Protein AF-0000000080312933 (afdb_homodimer)

Foldseek 3Di:
DVVLQCVLCVPVVNVVQVKGWPDAAAFKTKIKRAQDQVQPDPVRAGDPVSLVSRQVSRQVRNVCRNCVVCVVFWDKDFPDKDKDFADGAHGMKMKMKGFPDDSVVLVVQQVVDPFWGKTWMKIFMAHPVRHGGMIMIIIMITTGDD/DVVLQCVLCVPVVNVVQVKGWPDAAAFKTKIKGAQDQVQPDPVRAGDPVSLVSRQVSRQVRNVCRNCVVCVVFWDKDFPDKDKDFADGAHGMKMKMKGFPDDSVVLVVQQVVDPFWGKTWMKIFMAHPVRHGGMIMIIIMITTGDD

Nearest PDB structures (foldseek):
  1sh8-assembly1_B  TM=8.806E-01  e=5.285E-13  Pseudomonas aeruginosa
  8ayv-assembly1_B  TM=8.456E-01  e=1.809E-09  Pseudomonas putida KT2440
  5hmb-assembly1_A  TM=8.622E-01  e=2.319E-09  Streptomyces sahachiroi
  1t82-assembly2_D  TM=8.610E-01  e=4.056E-09  Shewanella oneidensis MR-1
  1t82-assembly1_A  TM=8.092E-01  e=4.593E-09  Shewanella oneidensis MR-1

Sequence (292 aa):
MQAVQQAIAGVPFNAFLGLEVIEAEPGRAAVKLPDVPSLKNHVGGPHAAAMYAAAEAASGAVVFSAFADRLGEVLPLLAGASVDYRKLAMGAAVARAELATTREAVLDALASSPKGAEVPVRVVIEDGAGRAVAEMSARWFLRKNGMQAVQQAIAGVPFNAFLGLEVIEAEPGRAAVKLPDVPSLKNHVGGPHAAAMYAAAEAASGAVVFSAFADRLGEVLPLLAGASVDYRKLAMGAAVARAELATTREAVLDALASSPKGAEVPVRVVIEDGAGRAVAEMSARWFLRKNG

pLDDT: mean 97.49, std 2.94, range [74.38, 99.0]

Secondary structure (DSSP, 8-state):
-HHHHHHHHHSHHHHHHT-EEEEEETTEEEEEE---GGGB-TTSSBPHHHHHHHHHHHHHHHHHHHTGGGTTTEEEEEEEEEEEE-S---S-EEEEEEESS-HHHHHHHHHT-SSEEEEEEEEEEE-TTS-EEEEEEEEEEEEE--/-HHHHHHHHHSHHHHHHT-EEEEEETTEEEEEE---GGGB-TTSSBPHHHHHHHHHHHHHHHHHHHTGGGTTTEEEEEEEEEEEE-S---S-EEEEEEESS-HHHHHHHHHH-SSEEEEEEEEEEE-TTS-EEEEEEEEEEEEE--

Solvent-accessible surface area (backbone atoms only — not comparable to full-atom values): 13916 Å² total; per-residue (Å²): 88,67,67,52,40,50,58,55,40,60,22,35,32,39,44,65,65,51,45,39,68,77,41,57,40,72,39,28,15,24,16,35,36,63,69,48,74,53,44,11,33,84,83,66,16,56,18,72,45,53,53,48,35,28,33,53,50,10,38,48,42,14,53,53,45,56,40,55,91,43,55,89,52,29,46,81,37,73,41,30,36,35,38,40,47,74,49,91,44,44,54,33,32,37,13,39,16,30,50,68,63,51,73,65,57,38,51,53,44,33,72,74,33,93,59,33,27,66,45,49,25,36,26,44,29,20,25,55,84,67,47,78,22,32,39,33,45,36,35,30,30,35,33,46,63,128,86,66,68,52,38,50,58,56,41,61,22,35,32,38,43,66,65,52,44,39,67,78,42,54,41,73,40,28,16,24,16,35,35,64,68,49,73,54,43,12,33,83,84,66,16,56,17,70,47,52,52,47,33,28,34,52,50,10,38,48,42,14,54,52,46,57,38,55,90,43,54,88,52,29,47,81,38,73,40,29,38,34,37,39,45,76,48,91,43,45,54,32,31,37,13,39,16,32,50,67,64,50,71,65,59,38,52,53,43,31,73,74,32,92,60,32,26,66,47,51,26,36,25,44,28,20,26,54,83,68,46,80,23,32,39,32,45,36,36,30,30,35,33,45,63,128

InterPro domains:
  IPR027961 Protein of unknown function DUF4442 [PF14539] (10-141)
  IPR029069 HotDog domain superfamily [SSF54637] (6-144)

Radius of gyration: 18.72 Å; Cα contacts (8 Å, |Δi|>4): 749; chains: 2; bounding box: 42×55×45 Å

Structure (mmCIF, N/CA/C/O backbone):
data_AF-0000000080312933-model_v1
#
loop_
_entity.id
_entity.type
_entity.pdbx_description
1 polymer 'DUF4442 domain-containing protein'
#
loop_
_atom_site.group_PDB
_atom_site.id
_atom_site.type_symbol
_atom_site.label_atom_id
_atom_site.label_alt_id
_atom_site.label_comp_id
_atom_site.label_asym_id
_atom_site.label_entity_id
_atom_site.label_seq_id
_atom_site.pdbx_PDB_ins_code
_atom_site.Cartn_x
_atom_site.Cartn_y
_atom_site.Cartn_z
_atom_site.occupancy
_atom_site.B_iso_or_equiv
_atom_site.auth_seq_id
_atom_site.auth_comp_id
_atom_site.auth_asym_id
_atom_site.auth_atom_id
_atom_site.pdbx_PDB_model_num
ATOM 1 N N . MET A 1 1 ? -10.609 23.438 1.967 1 82.69 1 MET A N 1
ATOM 2 C CA . MET A 1 1 ? -10.539 22.328 1.015 1 82.69 1 MET A CA 1
ATOM 3 C C . MET A 1 1 ? -9.438 22.562 -0.018 1 82.69 1 MET A C 1
ATOM 5 O O . MET A 1 1 ? -8.617 21.688 -0.271 1 82.69 1 MET A O 1
ATOM 9 N N . GLN A 1 2 ? -9.234 23.781 -0.392 1 86.5 2 GLN A N 1
ATOM 10 C CA . GLN A 1 2 ? -8.32 24.078 -1.489 1 86.5 2 GLN A CA 1
ATOM 11 C C . GLN A 1 2 ? -6.875 23.828 -1.087 1 86.5 2 GLN A C 1
ATOM 13 O O . GLN A 1 2 ? -6.105 23.234 -1.856 1 86.5 2 GLN A O 1
ATOM 18 N N . ALA A 1 3 ? -6.57 24.141 0.089 1 91.12 3 ALA A N 1
ATOM 19 C CA . ALA A 1 3 ? -5.191 23.969 0.537 1 91.12 3 ALA A CA 1
ATOM 20 C C . ALA A 1 3 ? -4.816 22.484 0.614 1 91.12 3 ALA A C 1
ATOM 22 O O . ALA A 1 3 ? -3.73 22.094 0.19 1 91.12 3 ALA A O 1
ATOM 23 N N . VAL A 1 4 ? -5.758 21.719 1.102 1 93.88 4 VAL A N 1
ATOM 24 C CA . VAL A 1 4 ? -5.508 20.281 1.239 1 93.88 4 VAL A CA 1
ATOM 25 C C . VAL A 1 4 ? -5.434 19.641 -0.142 1 93.88 4 VAL A C 1
ATOM 27 O O . VAL A 1 4 ? -4.559 18.797 -0.399 1 93.88 4 VAL A O 1
ATOM 30 N N . GLN A 1 5 ? -6.297 20.031 -1.061 1 95.06 5 GLN A N 1
ATOM 31 C CA . GLN A 1 5 ? -6.289 19.531 -2.432 1 95.06 5 GLN A CA 1
ATOM 32 C C . GLN A 1 5 ? -4.949 19.812 -3.107 1 95.06 5 GLN A C 1
ATOM 34 O O . GLN A 1 5 ? -4.367 18.906 -3.727 1 95.06 5 GLN A O 1
ATOM 39 N N . GLN A 1 6 ? -4.445 20.984 -2.914 1 93.81 6 GLN A N 1
ATOM 40 C CA . GLN A 1 6 ? -3.18 21.359 -3.527 1 93.81 6 GLN A CA 1
ATOM 41 C C . GLN A 1 6 ? -2.016 20.594 -2.922 1 93.81 6 GLN A C 1
ATOM 43 O O . GLN A 1 6 ? -1.129 20.125 -3.643 1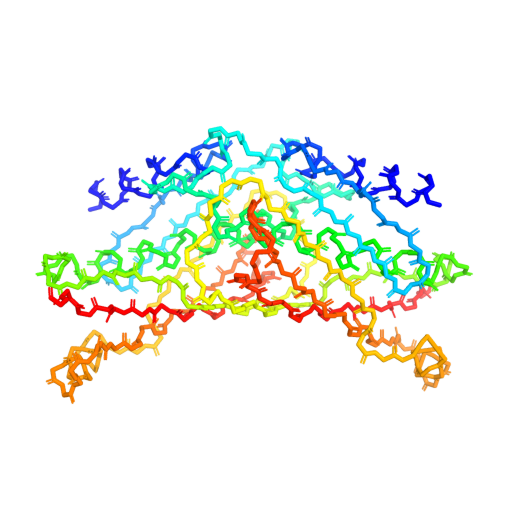 93.81 6 GLN A O 1
ATOM 48 N N . ALA A 1 7 ? -2.082 20.469 -1.631 1 94.31 7 ALA A N 1
ATOM 49 C CA . ALA A 1 7 ? -0.999 19.781 -0.935 1 94.31 7 ALA A CA 1
ATOM 50 C C . ALA A 1 7 ? -0.935 18.312 -1.342 1 94.31 7 ALA A C 1
ATOM 52 O O . ALA A 1 7 ? 0.139 17.797 -1.656 1 94.31 7 ALA A O 1
ATOM 53 N N . ILE A 1 8 ? -2.072 17.656 -1.403 1 97.06 8 ILE A N 1
ATOM 54 C CA . ILE A 1 8 ? -2.129 16.234 -1.692 1 97.06 8 ILE A CA 1
ATOM 55 C C . ILE A 1 8 ? -1.852 15.992 -3.176 1 97.06 8 ILE A C 1
ATOM 57 O O . ILE A 1 8 ? -1.042 15.133 -3.533 1 97.06 8 ILE A O 1
ATOM 61 N N . ALA A 1 9 ? -2.477 16.781 -4.039 1 93.88 9 ALA A N 1
ATOM 62 C CA . ALA A 1 9 ? -2.311 16.625 -5.48 1 93.88 9 ALA A CA 1
ATOM 63 C C . ALA A 1 9 ? -0.904 17.031 -5.918 1 93.88 9 ALA A C 1
ATOM 65 O O . ALA A 1 9 ? -0.427 16.609 -6.973 1 93.88 9 ALA A O 1
ATOM 66 N N . GLY A 1 10 ? -0.254 17.844 -5.094 1 95.81 10 GLY A N 1
ATOM 67 C CA . GLY A 1 10 ? 1.067 18.344 -5.426 1 95.81 10 GLY A CA 1
ATOM 68 C C . GLY A 1 10 ? 2.174 17.344 -5.191 1 95.81 10 GLY A C 1
ATOM 69 O O . GLY A 1 10 ? 3.287 17.5 -5.695 1 95.81 10 GLY A O 1
ATOM 70 N N . VAL A 1 11 ? 1.912 16.344 -4.438 1 98.19 11 VAL A N 1
ATOM 71 C CA . VAL A 1 11 ? 2.875 15.258 -4.266 1 98.19 11 VAL A CA 1
ATOM 72 C C . VAL A 1 11 ? 3.127 14.578 -5.605 1 98.19 11 VAL A C 1
ATOM 74 O O . VAL A 1 11 ? 2.191 14.094 -6.25 1 98.19 11 VAL A O 1
ATOM 77 N N . PRO A 1 12 ? 4.363 14.43 -6.086 1 98.81 12 PRO A N 1
ATOM 78 C CA . PRO A 1 12 ? 4.648 13.938 -7.434 1 98.81 12 PRO A CA 1
ATOM 79 C C . PRO A 1 12 ? 3.971 12.602 -7.727 1 98.81 12 PRO A C 1
ATOM 81 O O . PRO A 1 12 ? 3.355 12.43 -8.781 1 98.81 12 PRO A O 1
ATOM 84 N N . PHE A 1 13 ? 4.043 11.641 -6.832 1 98.94 13 PHE A N 1
ATOM 85 C CA . PHE A 1 13 ? 3.457 10.328 -7.086 1 98.94 13 PHE A CA 1
ATOM 86 C C . PHE A 1 13 ? 1.941 10.43 -7.211 1 98.94 13 PHE A C 1
ATOM 88 O O . PHE A 1 13 ? 1.335 9.75 -8.047 1 98.94 13 PHE A O 1
ATOM 95 N N . ASN A 1 14 ? 1.306 11.219 -6.348 1 98.88 14 ASN A N 1
ATOM 96 C CA . ASN A 1 14 ? -0.136 11.422 -6.441 1 98.88 14 ASN A CA 1
ATOM 97 C C . ASN A 1 14 ? -0.534 12 -7.797 1 98.88 14 ASN A C 1
ATOM 99 O O . ASN A 1 14 ? -1.504 11.555 -8.406 1 98.88 14 ASN A O 1
ATOM 103 N N . ALA A 1 15 ? 0.223 12.992 -8.195 1 98.75 15 ALA A N 1
ATOM 104 C CA . ALA A 1 15 ? -0.02 13.602 -9.5 1 98.75 15 ALA A CA 1
ATOM 105 C C . ALA A 1 15 ? 0.173 12.594 -10.625 1 98.75 15 ALA A C 1
ATOM 107 O O . ALA A 1 15 ? -0.604 12.562 -11.578 1 98.75 15 ALA A O 1
ATOM 108 N N . PHE A 1 16 ? 1.181 11.805 -10.508 1 98.88 16 PHE A N 1
ATOM 109 C CA . PHE A 1 16 ? 1.496 10.766 -11.484 1 98.88 16 PHE A CA 1
ATOM 110 C C . PHE A 1 16 ? 0.327 9.805 -11.648 1 98.88 16 PHE A C 1
ATOM 112 O O . PHE A 1 16 ? -0.012 9.422 -12.773 1 98.88 16 PHE A O 1
ATOM 119 N N . LEU A 1 17 ? -0.327 9.484 -10.531 1 98.88 17 LEU A N 1
ATOM 120 C CA . LEU A 1 17 ? -1.455 8.555 -10.562 1 98.88 17 LEU A CA 1
ATOM 121 C C . LEU A 1 17 ? -2.73 9.273 -10.992 1 98.88 17 LEU A C 1
ATOM 123 O O . LEU A 1 17 ? -3.727 8.625 -11.328 1 98.88 17 LEU A O 1
ATOM 127 N N . GLY A 1 18 ? -2.734 10.539 -10.984 1 98.75 18 GLY A N 1
ATOM 128 C CA . GLY A 1 18 ? -3.936 11.289 -11.305 1 98.75 18 GLY A CA 1
ATOM 129 C C . GLY A 1 18 ? -4.957 11.281 -10.18 1 98.75 18 GLY A C 1
ATOM 130 O O . GLY A 1 18 ? -6.164 11.328 -10.438 1 98.75 18 GLY A O 1
ATOM 131 N N . LEU A 1 19 ? -4.527 11.266 -8.945 1 98.75 19 LEU A N 1
ATOM 132 C CA . LEU A 1 19 ? -5.449 11.25 -7.816 1 98.75 19 LEU A CA 1
ATOM 133 C C . LEU A 1 19 ? -6.156 12.594 -7.672 1 98.75 19 LEU A C 1
ATOM 135 O O . LEU A 1 19 ? -5.547 13.648 -7.871 1 98.75 19 LEU A O 1
ATOM 139 N N . GLU A 1 20 ? -7.402 12.461 -7.27 1 98.19 20 GLU A N 1
ATOM 140 C CA . GLU A 1 20 ? -8.195 13.664 -7.059 1 98.19 20 GLU A CA 1
ATOM 141 C C . GLU A 1 20 ? -8.805 13.688 -5.656 1 98.19 20 GLU A C 1
ATOM 143 O O . GLU A 1 20 ? -9.562 12.789 -5.289 1 98.19 20 GLU A O 1
ATOM 148 N N . VAL A 1 21 ? -8.492 14.719 -4.906 1 98.31 21 VAL A N 1
ATOM 149 C CA . VAL A 1 21 ? -9.195 14.93 -3.645 1 98.31 21 VAL A CA 1
ATOM 150 C C . VAL A 1 21 ? -10.594 15.484 -3.914 1 98.31 21 VAL A C 1
ATOM 152 O O . VAL A 1 21 ? -10.742 16.625 -4.375 1 98.31 21 VAL A O 1
ATOM 155 N N . ILE A 1 22 ? -11.586 14.75 -3.531 1 98.12 22 ILE A N 1
ATOM 156 C CA . ILE A 1 22 ? -12.93 15.156 -3.938 1 98.12 22 ILE A CA 1
ATOM 157 C C . ILE A 1 22 ? -13.703 15.664 -2.725 1 98.12 22 ILE A C 1
ATOM 159 O O . ILE A 1 22 ? -14.781 16.25 -2.867 1 98.12 22 ILE A O 1
ATOM 163 N N . GLU A 1 23 ? -13.242 15.375 -1.584 1 97 23 GLU A N 1
ATOM 164 C CA . GLU A 1 23 ? -13.734 15.875 -0.305 1 97 23 GLU A CA 1
ATOM 165 C C . GLU A 1 23 ? -12.594 16.062 0.694 1 97 23 GLU A C 1
ATOM 167 O O . GLU A 1 23 ? -11.688 15.227 0.768 1 97 23 GLU A O 1
ATOM 172 N N . ALA A 1 24 ? -12.609 17.156 1.379 1 95.81 24 ALA A N 1
ATOM 173 C CA . ALA A 1 24 ? -11.672 17.344 2.48 1 95.81 24 ALA A CA 1
ATOM 174 C C . ALA A 1 24 ? -12.25 18.266 3.551 1 95.81 24 ALA A C 1
ATOM 176 O O . ALA A 1 24 ? -12.555 19.422 3.277 1 95.81 24 ALA A O 1
ATOM 177 N N . GLU A 1 25 ? -12.531 17.812 4.602 1 94.06 25 GLU A N 1
ATOM 178 C CA . GLU A 1 25 ? -12.938 18.516 5.812 1 94.06 25 GLU A CA 1
ATOM 179 C C . GLU A 1 25 ? -12.164 18.016 7.031 1 94.06 25 GLU A C 1
ATOM 181 O O . GLU A 1 25 ? -11.555 16.953 6.988 1 94.06 25 GLU A O 1
ATOM 186 N N . PRO A 1 26 ? -12.172 18.859 8.055 1 90.44 26 PRO A N 1
ATOM 187 C CA . PRO A 1 26 ? -11.5 18.359 9.25 1 90.44 26 PRO A CA 1
ATOM 188 C C . PRO A 1 26 ? -12.047 17.016 9.711 1 90.44 26 PRO A C 1
ATOM 190 O O . PRO A 1 26 ? -13.242 16.891 10.016 1 90.44 26 PRO A O 1
ATOM 193 N N . GLY A 1 27 ? -11.242 16.031 9.617 1 93.75 27 GLY A N 1
ATOM 194 C CA . GLY A 1 27 ? -11.578 14.711 10.125 1 93.75 27 GLY A CA 1
ATOM 195 C C . GLY A 1 27 ? -12.117 13.773 9.062 1 93.75 27 GLY A C 1
ATOM 196 O O . GLY A 1 27 ? -12.422 12.617 9.344 1 93.75 27 GLY A O 1
ATOM 197 N N . ARG A 1 28 ? -12.367 14.266 7.863 1 98.06 28 ARG A N 1
ATOM 198 C CA . ARG A 1 28 ? -12.844 13.406 6.781 1 98.06 28 ARG A CA 1
ATOM 199 C C . ARG A 1 28 ? -12.305 13.883 5.434 1 98.06 28 ARG A C 1
ATOM 201 O O . ARG A 1 28 ? -12.148 15.086 5.211 1 98.06 28 ARG A O 1
ATOM 208 N N . ALA A 1 29 ? -12.078 12.953 4.555 1 98.69 29 ALA A N 1
ATOM 209 C CA . ALA A 1 29 ? -11.633 13.25 3.195 1 98.69 29 ALA A CA 1
ATOM 210 C C . ALA A 1 29 ? -11.93 12.094 2.252 1 98.69 29 ALA A C 1
ATOM 212 O O . ALA A 1 29 ? -12.18 10.969 2.697 1 98.69 29 ALA A O 1
ATOM 213 N N . ALA A 1 30 ? -11.953 12.383 0.97 1 98.88 30 ALA A N 1
ATOM 214 C CA . ALA A 1 30 ? -12.125 11.359 -0.06 1 98.88 30 ALA A CA 1
ATOM 215 C C . ALA A 1 30 ? -11.234 11.641 -1.266 1 98.88 30 ALA A C 1
ATOM 217 O O . ALA A 1 30 ? -11.078 12.789 -1.677 1 98.88 30 ALA A O 1
ATOM 218 N N . VAL A 1 31 ? -10.664 10.625 -1.767 1 98.88 31 VAL A N 1
ATOM 219 C CA . VAL A 1 31 ? -9.781 10.703 -2.924 1 98.88 31 VAL A CA 1
ATOM 220 C C . VAL A 1 31 ? -10.25 9.719 -4 1 98.88 31 VAL A C 1
ATOM 222 O O . VAL A 1 31 ? -10.555 8.562 -3.705 1 9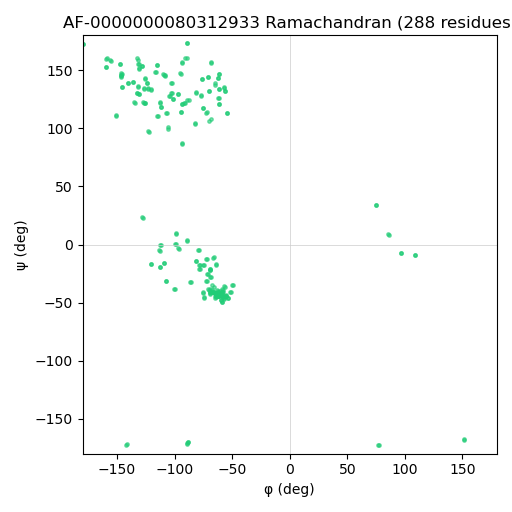8.88 31 VAL A O 1
ATOM 225 N N . LYS A 1 32 ? -10.312 10.156 -5.211 1 98.88 32 LYS A N 1
ATOM 226 C CA . LYS A 1 32 ? -10.703 9.336 -6.352 1 98.88 32 LYS A CA 1
ATOM 227 C C . LYS A 1 32 ? -9.484 8.797 -7.09 1 98.88 32 LYS A C 1
ATOM 229 O O . LYS A 1 32 ? -8.531 9.539 -7.348 1 98.88 32 LYS A O 1
ATOM 234 N N . LEU A 1 33 ? -9.461 7.555 -7.32 1 98.88 33 LEU A N 1
ATOM 235 C CA . LEU A 1 33 ? -8.555 6.859 -8.227 1 98.88 33 LEU A CA 1
ATOM 236 C C . LEU A 1 33 ? -9.188 6.684 -9.602 1 98.88 33 LEU A C 1
ATOM 238 O O . LEU A 1 33 ? -10.172 5.953 -9.742 1 98.88 33 LEU A O 1
ATOM 242 N N . PRO A 1 34 ? -8.625 7.344 -10.625 1 98.88 34 PRO A N 1
ATOM 243 C CA . PRO A 1 34 ? -9.289 7.246 -11.93 1 98.88 34 PRO A CA 1
ATOM 244 C C . PRO A 1 34 ? -9.195 5.848 -12.531 1 98.88 34 PRO A C 1
ATOM 246 O O . PRO A 1 34 ? -8.359 5.043 -12.117 1 98.88 34 PRO A O 1
ATOM 249 N N . ASP A 1 35 ? -10.141 5.594 -13.406 1 98.75 35 ASP A N 1
ATOM 250 C CA . ASP A 1 35 ? -10.172 4.324 -14.133 1 98.75 35 ASP A CA 1
ATOM 251 C C . ASP A 1 35 ? -9.453 4.445 -15.477 1 98.75 35 ASP A C 1
ATOM 253 O O . ASP A 1 35 ? -10.094 4.688 -16.5 1 98.75 35 ASP A O 1
ATOM 257 N N . VAL A 1 36 ? -8.18 4.25 -15.484 1 98.81 36 VAL A N 1
ATOM 258 C CA . VAL A 1 36 ? -7.367 4.32 -16.703 1 98.81 36 VAL A CA 1
ATOM 259 C C . VAL A 1 36 ? -6.52 3.057 -16.828 1 98.81 36 VAL A C 1
ATOM 261 O O . VAL A 1 36 ? -6.203 2.408 -15.828 1 98.81 36 VAL A O 1
ATOM 264 N N . PRO A 1 37 ? -6.113 2.625 -18 1 98.62 37 PRO A N 1
ATOM 265 C CA . PRO A 1 37 ? -5.438 1.348 -18.234 1 98.62 37 PRO A CA 1
ATOM 266 C C . PRO A 1 37 ? -4.168 1.189 -17.406 1 98.62 37 PRO A C 1
ATOM 268 O O . PRO A 1 37 ? -3.877 0.093 -16.922 1 98.62 37 PRO A O 1
ATOM 271 N N . SER A 1 38 ? -3.408 2.242 -17.172 1 98.81 38 SER A N 1
ATOM 272 C CA . SER A 1 38 ? -2.111 2.174 -16.5 1 98.81 38 SER A CA 1
ATOM 273 C C . SER A 1 38 ? -2.266 1.821 -15.023 1 98.81 38 SER A C 1
ATOM 275 O O . SER A 1 38 ? -1.304 1.399 -14.383 1 98.81 38 SER A O 1
ATOM 277 N N . LEU A 1 39 ? -3.48 2.047 -14.43 1 98.88 39 LEU A N 1
ATOM 278 C CA . LEU A 1 39 ? -3.676 1.847 -13 1 98.88 39 LEU A CA 1
ATOM 279 C C . LEU A 1 39 ? -4.332 0.497 -12.727 1 98.88 39 LEU A C 1
ATOM 281 O O . LEU A 1 39 ? -4.668 0.188 -11.578 1 98.88 39 LEU A O 1
ATOM 285 N N . LYS A 1 40 ? -4.449 -0.358 -13.773 1 98.81 40 LYS A N 1
ATOM 286 C CA . LYS A 1 40 ? -5.207 -1.604 -13.672 1 98.81 40 LYS A CA 1
ATOM 287 C C . LYS A 1 40 ? -4.297 -2.77 -13.289 1 98.81 40 LYS A C 1
ATOM 289 O O . LYS A 1 40 ? -3.078 -2.691 -13.453 1 98.81 40 LYS A O 1
ATOM 294 N N . ASN A 1 41 ? -4.941 -3.787 -12.711 1 97.81 41 ASN A N 1
ATOM 295 C CA . ASN A 1 41 ? -4.281 -5.074 -12.516 1 97.81 41 ASN A CA 1
ATOM 296 C C . ASN A 1 41 ? -4.453 -5.984 -13.727 1 97.81 41 ASN A C 1
ATOM 298 O O . ASN A 1 41 ? -4.852 -5.523 -14.805 1 97.81 41 ASN A O 1
ATOM 302 N N . HIS A 1 42 ? -4.094 -7.18 -13.609 1 94.81 42 HIS A N 1
ATOM 303 C CA . HIS A 1 42 ? -4.059 -8.133 -14.711 1 94.81 42 HIS A CA 1
ATOM 304 C C . HIS A 1 42 ? -5.465 -8.547 -15.133 1 94.81 42 HIS A C 1
ATOM 306 O O . HIS A 1 42 ? -5.66 -9.102 -16.219 1 94.81 42 HIS A O 1
ATOM 312 N N . VAL A 1 43 ? -6.477 -8.219 -14.312 1 94.44 43 VAL A N 1
ATOM 313 C CA . VAL A 1 43 ? -7.816 -8.656 -14.688 1 94.44 43 VAL A CA 1
ATOM 314 C C . VAL A 1 43 ? -8.672 -7.445 -15.055 1 94.44 43 VAL A C 1
ATOM 316 O O . VAL A 1 43 ? -9.891 -7.559 -15.188 1 94.44 43 VAL A O 1
ATOM 319 N N . GLY A 1 44 ? -8.172 -6.348 -14.992 1 97.06 44 GLY A N 1
ATOM 320 C CA . GLY A 1 44 ? -8.852 -5.215 -15.602 1 97.06 44 GLY A CA 1
ATOM 321 C C . GLY A 1 44 ? -9.43 -4.254 -14.586 1 97.06 44 GLY A C 1
ATOM 322 O O . GLY A 1 44 ? -9.914 -3.176 -14.945 1 97.06 44 GLY A O 1
ATOM 323 N N . GLY A 1 45 ? -9.453 -4.57 -13.336 1 98.31 45 GLY A N 1
ATOM 324 C CA . GLY A 1 45 ? -9.844 -3.65 -12.273 1 98.31 45 GLY A CA 1
ATOM 325 C C . GLY A 1 45 ? -8.68 -2.846 -11.727 1 98.31 45 GLY A C 1
ATOM 326 O O . GLY A 1 45 ? -7.531 -3.041 -12.133 1 98.31 45 GLY A O 1
ATOM 327 N N . PRO A 1 46 ? -9.055 -1.875 -10.836 1 98.88 46 PRO A N 1
ATOM 328 C CA . PRO A 1 46 ? -7.945 -1.135 -10.227 1 98.88 46 PRO A CA 1
ATOM 329 C C . PRO A 1 46 ? -6.961 -2.045 -9.5 1 98.88 46 PRO A C 1
ATOM 331 O O . PRO A 1 46 ? -7.371 -2.988 -8.82 1 98.88 46 PRO A O 1
ATOM 334 N N . HIS A 1 47 ? -5.699 -1.81 -9.703 1 98.88 47 HIS A N 1
ATOM 335 C CA . HIS A 1 47 ? -4.652 -2.566 -9.023 1 98.88 47 HIS A CA 1
ATOM 336 C C . HIS A 1 47 ? -4.719 -2.371 -7.516 1 98.88 47 HIS A C 1
ATOM 338 O O . HIS A 1 47 ? -4.957 -1.258 -7.039 1 98.88 47 HIS A O 1
ATOM 344 N N . ALA A 1 48 ? -4.434 -3.402 -6.734 1 98.81 48 ALA A N 1
ATOM 345 C CA . ALA A 1 48 ? -4.453 -3.365 -5.273 1 98.81 48 ALA A CA 1
ATOM 346 C C . ALA A 1 48 ? -3.553 -2.254 -4.742 1 98.81 48 ALA A C 1
ATOM 348 O O . ALA A 1 48 ? -3.936 -1.523 -3.824 1 98.81 48 ALA A O 1
ATOM 349 N N . ALA A 1 49 ? -2.344 -2.096 -5.285 1 98.94 49 ALA A N 1
ATOM 350 C CA . ALA A 1 49 ? -1.407 -1.08 -4.812 1 98.94 49 ALA A CA 1
ATOM 351 C C . ALA A 1 49 ? -1.861 0.318 -5.219 1 98.94 49 ALA A C 1
ATOM 353 O O . ALA A 1 49 ? -1.585 1.297 -4.52 1 98.94 49 ALA A O 1
ATOM 354 N N . ALA A 1 50 ? -2.529 0.455 -6.355 1 98.94 50 ALA A N 1
ATOM 355 C CA . ALA A 1 50 ? -3.119 1.74 -6.723 1 98.94 50 ALA A CA 1
ATOM 356 C C . ALA A 1 50 ? -4.223 2.135 -5.746 1 98.94 50 ALA A C 1
ATOM 358 O O . ALA A 1 50 ? -4.32 3.297 -5.344 1 98.94 50 ALA A O 1
ATOM 359 N N . MET A 1 51 ? -5.031 1.179 -5.375 1 98.94 51 MET A N 1
ATOM 360 C CA . MET A 1 51 ? -6.059 1.437 -4.367 1 98.94 51 MET A CA 1
ATOM 361 C C . MET A 1 51 ? -5.43 1.841 -3.039 1 98.94 51 MET A C 1
ATOM 363 O O . MET A 1 51 ? -5.914 2.756 -2.371 1 98.94 51 MET A O 1
ATOM 367 N N . TYR A 1 52 ? -4.359 1.144 -2.654 1 98.94 52 TYR A N 1
ATOM 368 C CA . TYR A 1 52 ? -3.611 1.523 -1.463 1 98.94 52 TYR A CA 1
ATOM 369 C C . TYR A 1 52 ? -3.148 2.973 -1.549 1 98.94 52 TYR A C 1
ATOM 371 O O . TYR A 1 52 ? -3.238 3.719 -0.57 1 98.94 52 TYR A O 1
ATOM 379 N N . ALA A 1 53 ? -2.645 3.398 -2.695 1 98.94 53 ALA A N 1
ATOM 380 C CA . ALA A 1 53 ? -2.146 4.758 -2.879 1 98.94 53 ALA A CA 1
ATOM 381 C C . ALA A 1 53 ? -3.258 5.785 -2.67 1 98.94 53 ALA A C 1
ATOM 383 O O . ALA A 1 53 ? -3.049 6.809 -2.018 1 98.94 53 ALA A O 1
ATOM 384 N N . ALA A 1 54 ? -4.426 5.496 -3.219 1 98.94 54 ALA A N 1
ATOM 385 C CA . ALA A 1 54 ? -5.559 6.395 -3.018 1 98.94 54 ALA A CA 1
ATOM 386 C C . ALA A 1 54 ? -5.934 6.484 -1.542 1 98.94 54 ALA A C 1
ATOM 388 O O . ALA A 1 54 ? -6.215 7.57 -1.032 1 98.94 54 ALA A O 1
ATOM 389 N N . ALA A 1 55 ? -5.965 5.332 -0.9 1 99 55 ALA A N 1
ATOM 390 C CA . ALA A 1 55 ? -6.297 5.285 0.521 1 99 55 ALA A CA 1
ATOM 391 C C . ALA A 1 55 ? -5.258 6.027 1.354 1 99 55 ALA A C 1
ATOM 393 O O . ALA A 1 55 ? -5.605 6.75 2.291 1 99 55 ALA A O 1
ATOM 394 N N . GLU A 1 56 ? -3.961 5.801 1.028 1 98.94 56 GLU A N 1
ATOM 395 C CA . GLU A 1 56 ? -2.873 6.523 1.682 1 98.94 56 GLU A CA 1
ATOM 396 C C . GLU A 1 56 ? -3.041 8.031 1.525 1 98.94 56 GLU A C 1
ATOM 398 O O . GLU A 1 56 ? -2.93 8.781 2.5 1 98.94 56 GLU A O 1
ATOM 403 N N . ALA A 1 57 ? -3.334 8.484 0.344 1 98.88 57 ALA A N 1
ATOM 404 C CA . ALA A 1 57 ? -3.537 9.906 0.066 1 98.88 57 ALA A CA 1
ATOM 405 C C . ALA A 1 57 ? -4.723 10.453 0.854 1 98.88 57 ALA A C 1
ATOM 407 O O . ALA A 1 57 ? -4.641 11.539 1.436 1 98.88 57 ALA A O 1
ATOM 408 N N . ALA A 1 58 ? -5.84 9.703 0.874 1 98.88 58 ALA A N 1
ATOM 409 C CA . ALA A 1 58 ? -7.02 10.133 1.613 1 98.88 58 ALA A CA 1
ATOM 410 C C . ALA A 1 58 ? -6.719 10.266 3.104 1 98.88 58 ALA A C 1
ATOM 412 O O . ALA A 1 58 ? -7.145 11.227 3.746 1 98.88 58 ALA A O 1
ATOM 413 N N . SER A 1 59 ? -6.008 9.273 3.611 1 98.88 59 SER A N 1
ATOM 414 C CA . SER A 1 59 ? -5.648 9.336 5.023 1 98.88 59 SER A CA 1
ATOM 415 C C . SER A 1 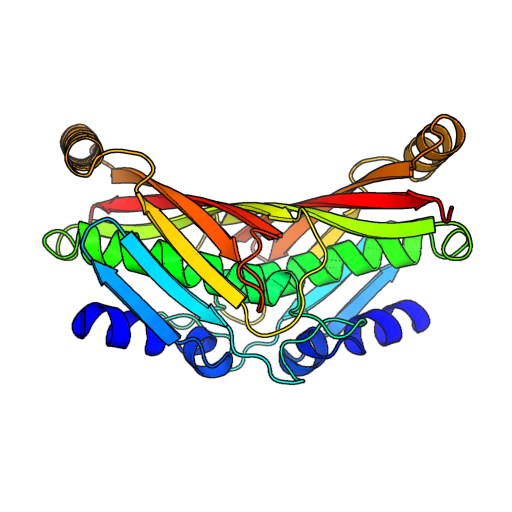59 ? -4.762 10.539 5.316 1 98.88 59 SER A C 1
ATOM 417 O O . SER A 1 59 ? -4.914 11.195 6.352 1 98.88 59 SER A O 1
ATOM 419 N N . GLY A 1 60 ? -3.795 10.812 4.414 1 98.38 60 GLY A N 1
ATOM 420 C CA . GLY A 1 60 ? -2.992 12.016 4.539 1 98.38 60 GLY A CA 1
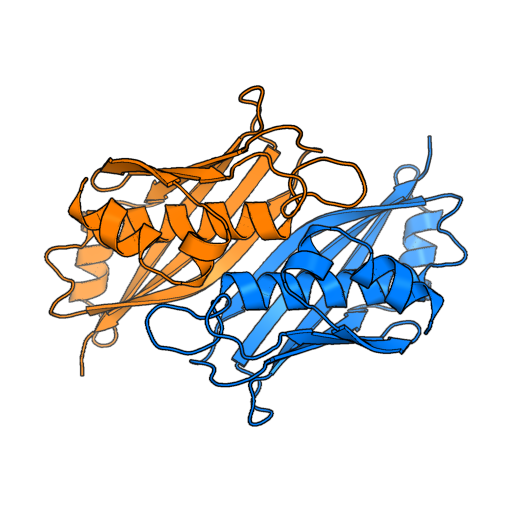ATOM 421 C C . GLY A 1 60 ? -3.82 13.289 4.535 1 98.38 60 GLY A C 1
ATOM 422 O O . GLY A 1 60 ? -3.574 14.195 5.328 1 98.38 60 GLY A O 1
ATOM 423 N N . ALA A 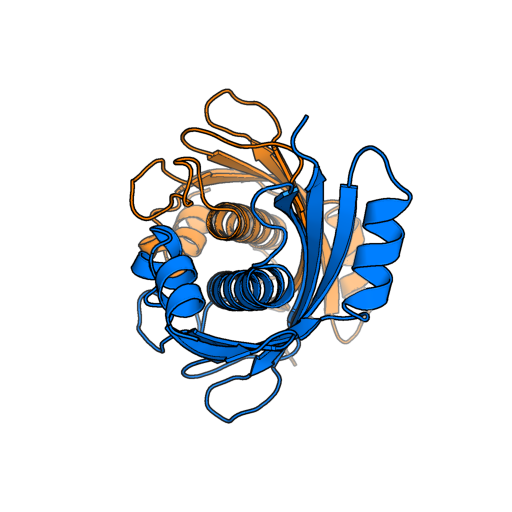1 61 ? -4.805 13.336 3.689 1 98.5 61 ALA A N 1
ATOM 424 C CA . ALA A 1 61 ? -5.68 14.5 3.609 1 98.5 61 ALA A CA 1
ATOM 425 C C . ALA A 1 61 ? -6.391 14.742 4.938 1 98.5 61 ALA A C 1
ATOM 427 O O . ALA A 1 61 ? -6.539 15.891 5.371 1 98.5 61 ALA A O 1
ATOM 428 N N . VAL A 1 62 ? -6.867 13.688 5.578 1 98.44 62 VAL A N 1
ATOM 429 C CA . VAL A 1 62 ? -7.52 13.797 6.879 1 98.44 62 VAL A CA 1
ATOM 430 C C . VAL A 1 62 ? -6.559 14.422 7.887 1 98.44 62 VAL A C 1
ATOM 432 O O . VAL A 1 62 ? -6.918 15.367 8.594 1 98.44 62 VAL A O 1
ATOM 435 N N . VAL A 1 63 ? -5.324 13.891 7.957 1 98 63 VAL A N 1
ATOM 436 C CA . VAL A 1 63 ? -4.355 14.336 8.953 1 98 63 VAL A CA 1
ATOM 437 C C . VAL A 1 63 ? -3.992 15.797 8.711 1 98 63 VAL A C 1
ATOM 439 O O . VAL A 1 63 ? -4.008 16.609 9.641 1 98 63 VAL A O 1
ATOM 442 N N . PHE A 1 64 ? -3.727 16.156 7.43 1 95.69 64 PHE A N 1
ATOM 443 C CA . PHE A 1 64 ? -3.311 17.5 7.094 1 95.69 64 PHE A CA 1
ATOM 444 C C . PHE A 1 64 ? -4.445 18.5 7.336 1 95.69 64 PHE A C 1
ATOM 446 O O . PHE A 1 64 ? -4.211 19.625 7.762 1 95.69 64 PHE A O 1
ATOM 453 N N . SER A 1 65 ? -5.676 18.062 7.09 1 96.06 65 SER A N 1
ATOM 454 C CA . SER A 1 65 ? -6.805 18.953 7.32 1 96.06 65 SER A CA 1
ATOM 455 C C . SER A 1 65 ? -7.109 19.094 8.812 1 96.06 65 SER A C 1
ATOM 457 O O . SER A 1 65 ? -7.348 20.188 9.305 1 96.06 65 SER A O 1
ATOM 459 N N . ALA A 1 66 ? -7.055 18.016 9.539 1 96.88 66 ALA A N 1
ATOM 460 C CA . ALA A 1 66 ? -7.461 18 10.945 1 96.88 66 ALA A CA 1
ATOM 461 C C . ALA A 1 66 ? -6.457 18.75 11.812 1 96.88 66 ALA A C 1
ATOM 463 O O . ALA A 1 66 ? -6.82 19.297 12.859 1 96.88 66 ALA A O 1
ATOM 464 N N . PHE A 1 67 ? -5.242 18.828 11.359 1 97.12 67 PHE A N 1
ATOM 465 C CA . PHE A 1 67 ? -4.215 19.359 12.242 1 97.12 67 PHE A CA 1
ATOM 466 C C . PHE A 1 67 ? -3.441 20.484 11.555 1 97.12 67 PHE A C 1
ATOM 468 O O . PHE A 1 67 ? -2.271 20.719 11.867 1 97.12 67 PHE A O 1
ATOM 475 N N . ALA A 1 68 ? -4.047 21.109 10.586 1 95 68 ALA A N 1
ATOM 476 C CA . ALA A 1 68 ? -3.439 22.188 9.812 1 95 68 ALA A CA 1
ATOM 477 C C . ALA A 1 68 ? -2.844 23.25 10.734 1 95 68 ALA A C 1
ATOM 479 O O . ALA A 1 68 ? -1.76 23.766 10.469 1 95 68 ALA A O 1
ATOM 480 N N . ASP A 1 69 ? -3.463 23.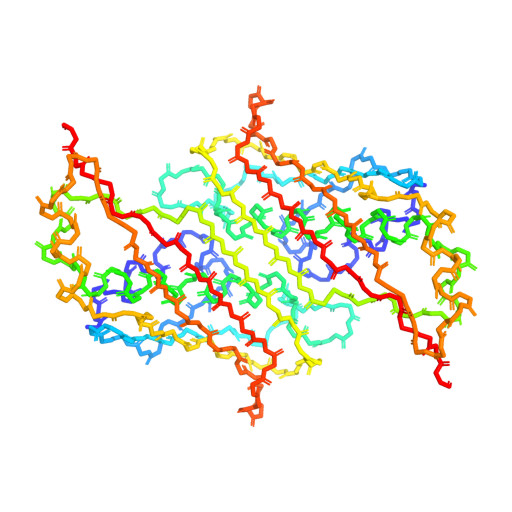5 11.844 1 95.94 69 ASP A N 1
ATOM 481 C CA . ASP A 1 69 ? -3.07 24.562 12.758 1 95.94 69 ASP A CA 1
ATOM 482 C C . ASP A 1 69 ? -1.872 24.141 13.609 1 95.94 69 ASP A C 1
ATOM 484 O O . ASP A 1 69 ? -1.312 24.969 14.344 1 95.94 69 ASP A O 1
ATOM 488 N N . ARG A 1 70 ? -1.453 22.938 13.484 1 96.56 70 ARG A N 1
ATOM 489 C CA . ARG A 1 70 ? -0.356 22.438 14.305 1 96.56 70 ARG A CA 1
ATOM 490 C C . ARG A 1 70 ? 0.874 22.141 13.453 1 96.56 70 ARG A C 1
ATOM 492 O O . ARG A 1 70 ? 1.93 21.781 13.977 1 96.56 70 ARG A O 1
ATOM 499 N N . LEU A 1 71 ? 0.785 22.266 12.109 1 95 71 LEU A N 1
ATOM 500 C CA . LEU A 1 71 ? 1.812 21.812 11.172 1 95 71 LEU A CA 1
ATOM 501 C C . LEU A 1 71 ? 3.086 22.641 11.336 1 95 71 LEU A C 1
ATOM 503 O O . LEU A 1 71 ? 4.145 22.25 10.836 1 95 71 LEU A O 1
ATOM 507 N N . GLY A 1 72 ? 3.055 23.688 12.031 1 96 72 GLY A N 1
ATOM 508 C CA . GLY A 1 72 ? 4.254 24.438 12.359 1 96 72 GLY A CA 1
ATOM 509 C C . GLY A 1 72 ? 5.062 23.812 13.484 1 96 72 GLY A C 1
ATOM 510 O O . GLY A 1 72 ? 6.25 24.109 13.633 1 96 72 GLY A O 1
ATOM 511 N N . GLU A 1 73 ? 4.48 23 14.281 1 96.38 73 GLU A N 1
ATOM 512 C CA . GLU A 1 73 ? 5.105 22.438 15.484 1 96.38 73 GLU A CA 1
ATOM 513 C C . GLU A 1 73 ? 5.328 20.938 15.344 1 96.38 73 GLU A C 1
ATOM 515 O O . GLU A 1 73 ? 6.062 20.344 16.141 1 96.38 73 GLU A O 1
ATOM 520 N N . VAL A 1 74 ? 4.605 20.375 14.43 1 97.69 74 VAL A N 1
ATOM 521 C CA . VAL A 1 74 ? 4.688 18.922 14.266 1 97.69 74 VAL A CA 1
ATOM 522 C C . VAL A 1 74 ? 4.891 18.578 12.789 1 97.69 74 VAL A C 1
ATOM 524 O O . VAL A 1 74 ? 4.559 19.375 11.914 1 97.69 74 VAL A O 1
ATOM 527 N N . LEU A 1 75 ? 5.477 17.391 12.539 1 96.31 75 LEU A N 1
ATOM 528 C CA . LEU A 1 75 ? 5.648 16.797 11.227 1 96.31 75 LEU A CA 1
ATOM 529 C C . LEU A 1 75 ? 4.84 15.5 11.109 1 96.31 75 LEU A C 1
ATOM 531 O O . LEU A 1 75 ? 5.129 14.523 11.797 1 96.31 75 LEU A O 1
ATOM 535 N N . PRO A 1 76 ? 3.799 15.539 10.305 1 97.25 76 PRO A N 1
ATOM 536 C CA . PRO A 1 76 ? 3.076 14.281 10.086 1 97.25 76 PRO A CA 1
ATOM 537 C C . PRO A 1 76 ? 3.879 13.273 9.266 1 97.25 76 PRO A C 1
ATOM 539 O O . PRO A 1 76 ? 4.469 13.633 8.25 1 97.25 76 PRO A O 1
ATOM 542 N N . LEU A 1 77 ? 3.912 12.055 9.766 1 97.62 77 LEU A N 1
ATOM 543 C CA . LEU A 1 77 ? 4.582 10.938 9.117 1 97.62 77 LEU A CA 1
ATOM 544 C C . LEU A 1 77 ? 3.682 9.703 9.086 1 97.62 77 LEU A C 1
ATOM 546 O O . LEU A 1 77 ? 3.031 9.383 10.086 1 97.62 77 LEU A O 1
ATOM 550 N N . LEU A 1 78 ? 3.576 9.133 7.957 1 98.62 78 LEU A N 1
ATOM 551 C CA . LEU A 1 78 ? 2.93 7.824 7.949 1 98.62 78 LEU A CA 1
ATOM 552 C C . LEU A 1 78 ? 3.848 6.762 8.547 1 98.62 78 LEU A C 1
ATOM 554 O O . LEU A 1 78 ? 4.875 6.422 7.957 1 98.62 78 LEU A O 1
ATOM 558 N N . ALA A 1 79 ? 3.504 6.211 9.688 1 98.75 79 ALA A N 1
ATOM 559 C CA . ALA A 1 79 ? 4.316 5.215 10.383 1 98.75 79 ALA A CA 1
ATOM 560 C C . ALA A 1 79 ? 4.023 3.809 9.859 1 98.75 79 ALA A C 1
ATOM 562 O O . ALA A 1 79 ? 4.898 2.938 9.883 1 98.75 79 ALA A O 1
ATOM 563 N N . GLY A 1 80 ? 2.832 3.553 9.453 1 98.88 80 GLY A N 1
ATOM 564 C CA . GLY A 1 80 ? 2.43 2.262 8.922 1 98.88 80 GLY A CA 1
ATOM 565 C C . GLY A 1 80 ? 0.97 2.215 8.508 1 98.88 80 GLY A C 1
ATOM 566 O O . GLY A 1 80 ? 0.222 3.166 8.742 1 98.88 80 GLY A O 1
ATOM 567 N N . ALA A 1 81 ? 0.572 1.165 7.898 1 98.94 81 ALA A N 1
ATOM 568 C CA . ALA A 1 81 ? -0.81 0.945 7.48 1 98.94 81 ALA A CA 1
ATOM 569 C C . ALA A 1 81 ? -1.084 -0.539 7.25 1 98.94 81 ALA A C 1
ATOM 571 O O . ALA A 1 81 ? -0.156 -1.32 7.027 1 98.94 81 ALA A O 1
ATOM 572 N N . SER A 1 82 ? -2.293 -0.9 7.422 1 98.94 82 SER A N 1
ATOM 573 C CA . SER A 1 82 ? -2.789 -2.207 7.004 1 98.94 82 SER A CA 1
ATOM 574 C C . SER A 1 82 ? -4.004 -2.074 6.094 1 98.94 82 SER A C 1
ATOM 576 O O . SER A 1 82 ? -4.816 -1.161 6.262 1 98.94 82 SER A O 1
ATOM 578 N N . VAL A 1 83 ? -4.098 -2.904 5.145 1 98.94 83 VAL A N 1
ATOM 579 C CA . VAL A 1 83 ? -5.223 -2.912 4.215 1 98.94 83 VAL A CA 1
ATOM 580 C C . VAL A 1 83 ? -5.754 -4.336 4.059 1 98.94 83 VAL A C 1
ATOM 582 O O . VAL A 1 83 ? -4.977 -5.293 3.996 1 98.94 83 VAL A O 1
ATOM 585 N N . ASP A 1 84 ? -7.016 -4.496 4.078 1 98.94 84 ASP A N 1
ATOM 586 C CA . ASP A 1 84 ? -7.727 -5.73 3.764 1 98.94 84 ASP A CA 1
ATOM 587 C C . ASP A 1 84 ? -8.523 -5.59 2.469 1 98.94 84 ASP A C 1
ATOM 589 O O . ASP A 1 84 ? -9.383 -4.715 2.355 1 98.94 84 ASP A O 1
ATOM 593 N N . TYR A 1 85 ? -8.18 -6.395 1.508 1 98.88 85 TYR A N 1
ATOM 594 C CA . TYR A 1 85 ? -8.906 -6.445 0.247 1 98.88 85 TYR A CA 1
ATOM 595 C C . TYR A 1 85 ? -10.008 -7.5 0.295 1 98.88 85 TYR A C 1
ATOM 597 O O . TYR A 1 85 ? -9.727 -8.695 0.428 1 98.88 85 TYR A O 1
ATOM 605 N N . ARG A 1 86 ? -11.25 -7.07 0.069 1 97.94 86 ARG A N 1
ATOM 606 C CA . ARG A 1 86 ? -12.367 -7.953 0.384 1 97.94 86 ARG A CA 1
ATOM 607 C C . ARG A 1 86 ? -13.016 -8.492 -0.888 1 97.94 86 ARG A C 1
ATOM 609 O O . ARG A 1 86 ? -13.594 -9.578 -0.884 1 97.94 86 ARG A O 1
ATOM 616 N N . LYS A 1 87 ? -12.984 -7.684 -1.938 1 96.25 87 LYS A N 1
ATOM 617 C CA . LYS A 1 87 ? -13.648 -8.047 -3.188 1 96.25 87 LYS A CA 1
ATOM 618 C C . LYS A 1 87 ? -12.891 -7.5 -4.391 1 96.25 87 LYS A C 1
ATOM 620 O O . LYS A 1 87 ? -12.172 -6.504 -4.277 1 96.25 87 LYS A O 1
ATOM 625 N N . LEU A 1 88 ? -13.125 -8.219 -5.52 1 95.25 88 LEU A N 1
ATOM 626 C CA . LEU A 1 88 ? -12.656 -7.672 -6.789 1 95.25 88 LEU A CA 1
ATOM 627 C C . LEU A 1 88 ? -13.336 -6.336 -7.082 1 95.25 88 LEU A C 1
ATOM 629 O O . LEU A 1 88 ? -14.539 -6.188 -6.875 1 95.25 88 LEU A 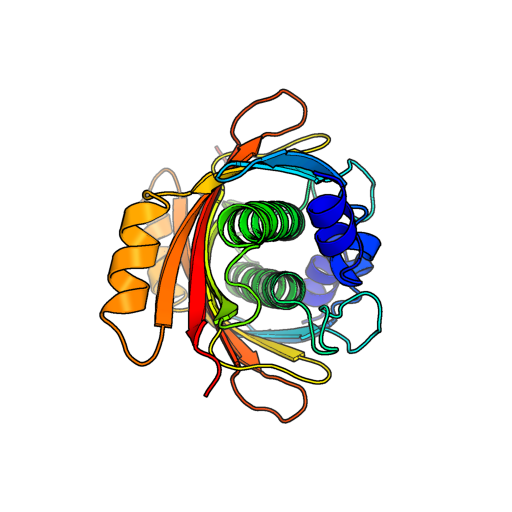O 1
ATOM 633 N N . ALA A 1 89 ? -12.578 -5.391 -7.477 1 97.94 89 ALA A N 1
ATOM 634 C CA . ALA A 1 89 ? -13.078 -4.059 -7.797 1 97.94 89 ALA A CA 1
ATOM 635 C C . ALA A 1 89 ? -13.039 -3.807 -9.305 1 97.94 89 ALA A C 1
ATOM 637 O O . ALA A 1 89 ? -12.148 -4.293 -10 1 97.94 89 ALA A O 1
ATOM 638 N N . MET A 1 90 ? -14 -3.084 -9.773 1 98.25 90 MET A N 1
ATOM 639 C CA . MET A 1 90 ? -14.023 -2.615 -11.156 1 98.25 90 MET A CA 1
ATOM 640 C C . MET A 1 90 ? -14.312 -1.12 -11.219 1 98.25 90 MET A C 1
ATOM 642 O O . MET A 1 90 ? -14.969 -0.572 -10.328 1 98.25 90 MET A O 1
ATOM 646 N N . GLY A 1 91 ? -13.805 -0.477 -12.273 1 98.31 91 GLY A N 1
ATOM 647 C CA . GLY A 1 91 ? -14.078 0.938 -12.469 1 98.31 91 GLY A CA 1
ATOM 648 C C . GLY A 1 91 ? -13.258 1.834 -11.555 1 98.31 91 GLY A C 1
ATOM 649 O O . GLY A 1 91 ? -12.312 1.375 -10.914 1 98.31 91 GLY A O 1
ATOM 650 N N . ALA A 1 92 ? -13.602 3.1 -11.609 1 98.69 92 ALA A N 1
ATOM 651 C CA . ALA A 1 92 ? -12.953 4.07 -10.734 1 98.69 92 ALA A CA 1
ATOM 652 C C . ALA A 1 92 ? -13.211 3.74 -9.266 1 98.69 92 ALA A C 1
ATOM 654 O O . ALA A 1 92 ? -14.281 3.221 -8.914 1 98.69 92 ALA A O 1
ATOM 655 N N . ALA A 1 93 ? -12.25 4.023 -8.438 1 98.88 93 ALA A N 1
ATOM 656 C CA . ALA A 1 93 ? -12.414 3.783 -7.004 1 98.88 93 ALA A CA 1
ATOM 657 C C . ALA A 1 93 ? -12.398 5.094 -6.219 1 98.88 93 ALA A C 1
ATOM 659 O O . ALA A 1 93 ? -11.867 6.102 -6.695 1 98.88 93 ALA A O 1
ATOM 660 N N . VAL A 1 94 ? -13.023 5.082 -5.082 1 98.94 94 VAL A N 1
ATOM 661 C CA . VAL A 1 94 ? -12.992 6.203 -4.148 1 98.94 94 VAL A CA 1
ATOM 662 C C . VAL A 1 94 ? -12.562 5.715 -2.768 1 98.94 94 VAL A C 1
ATOM 664 O O . VAL A 1 94 ? -13.156 4.777 -2.223 1 98.94 94 VAL A O 1
ATOM 667 N N . ALA A 1 95 ? -11.516 6.27 -2.266 1 98.94 95 ALA A N 1
ATOM 668 C CA . ALA A 1 95 ? -11.086 6.043 -0.888 1 98.94 95 ALA A CA 1
ATOM 669 C C . ALA A 1 95 ? -11.648 7.105 0.047 1 98.94 95 ALA A C 1
ATOM 671 O O . ALA A 1 95 ? -11.383 8.297 -0.125 1 98.94 95 ALA A O 1
ATOM 672 N N . ARG A 1 96 ? -12.398 6.691 1.034 1 98.94 96 ARG A N 1
ATOM 673 C CA . ARG A 1 96 ? -12.992 7.598 2.012 1 98.94 96 ARG A CA 1
ATOM 674 C C . ARG A 1 96 ? -12.375 7.395 3.391 1 98.94 96 ARG A C 1
ATOM 676 O O . ARG A 1 96 ? -12.438 6.297 3.951 1 98.94 96 ARG A O 1
ATOM 683 N N . ALA A 1 97 ? -11.844 8.461 3.885 1 98.94 97 ALA A N 1
ATOM 684 C CA . ALA A 1 97 ? -11.062 8.383 5.113 1 98.94 97 ALA A CA 1
ATOM 685 C C . ALA A 1 97 ? -11.711 9.195 6.23 1 98.94 97 ALA A C 1
ATOM 687 O O . ALA A 1 97 ? -12.352 10.219 5.977 1 98.94 97 ALA A O 1
ATOM 688 N N . GLU A 1 98 ? -11.516 8.719 7.438 1 98.88 98 GLU A N 1
ATOM 689 C CA . GLU A 1 98 ? -11.953 9.438 8.633 1 98.88 98 GLU A CA 1
ATOM 690 C C . GLU A 1 98 ? -11 9.195 9.797 1 98.88 98 GLU A C 1
ATOM 692 O O . GLU A 1 98 ? -10.43 8.102 9.93 1 98.88 98 GLU A O 1
ATOM 697 N N . LEU A 1 99 ? -10.883 10.258 10.578 1 98.81 99 LEU A N 1
ATOM 698 C CA . LEU A 1 99 ? -10.164 10.055 11.836 1 98.81 99 LEU A CA 1
ATOM 699 C C . LEU A 1 99 ? -10.805 8.93 12.648 1 98.81 99 LEU A C 1
ATOM 701 O O . LEU A 1 99 ? -12.023 8.875 12.789 1 98.81 99 LEU A O 1
ATOM 705 N N . ALA A 1 100 ? -9.969 7.969 13.164 1 98.75 100 ALA A N 1
ATOM 706 C CA . ALA A 1 100 ? -10.484 6.836 13.922 1 98.75 100 ALA A CA 1
ATOM 707 C C . ALA A 1 100 ? -10.586 7.168 15.414 1 98.75 100 ALA A C 1
ATOM 709 O O . ALA A 1 100 ? -10.766 6.277 16.25 1 98.75 100 ALA A O 1
ATOM 710 N N . THR A 1 101 ? -10.305 8.344 15.875 1 98.31 101 THR A N 1
ATOM 711 C CA . THR A 1 101 ? -10.438 8.945 17.188 1 98.31 101 THR A CA 1
ATOM 712 C C . THR A 1 101 ? -10.875 10.406 17.078 1 98.31 101 THR A C 1
ATOM 714 O O . THR A 1 101 ? -11.273 10.859 16.016 1 98.31 101 THR A O 1
ATOM 717 N N . THR A 1 102 ? -10.875 11.117 18.156 1 97.88 102 THR A N 1
ATOM 718 C CA . THR A 1 102 ? -11.219 12.531 18.094 1 97.88 102 THR A CA 1
ATOM 719 C C . THR A 1 102 ? -9.953 13.383 17.984 1 97.88 102 THR A C 1
ATOM 721 O O . THR A 1 102 ? -8.898 13 18.484 1 97.88 102 THR A O 1
ATOM 724 N N . ARG A 1 103 ? -10.195 14.453 17.266 1 98.12 103 ARG A N 1
ATOM 725 C CA . ARG A 1 103 ? -9.094 15.414 17.234 1 98.12 103 ARG A CA 1
ATOM 726 C C . ARG A 1 103 ? -8.617 15.758 18.641 1 98.12 103 ARG A C 1
ATOM 728 O O . ARG A 1 103 ? -7.414 15.82 18.891 1 98.12 103 ARG A O 1
ATOM 735 N N . GLU A 1 104 ? -9.508 15.922 19.578 1 98 104 GLU A N 1
ATOM 736 C CA . GLU A 1 104 ? -9.195 16.281 20.953 1 98 104 GLU A CA 1
ATOM 737 C C . GLU A 1 104 ? -8.32 15.219 21.609 1 98 104 GLU A C 1
ATOM 739 O O . GLU A 1 104 ? -7.371 15.547 22.328 1 98 104 GLU A O 1
ATOM 744 N N . ALA A 1 105 ? -8.625 13.992 21.406 1 98.5 105 ALA A N 1
ATOM 745 C CA . ALA A 1 105 ? -7.848 12.898 21.984 1 98.5 105 ALA A CA 1
ATOM 746 C C . ALA A 1 105 ? -6.414 12.914 21.453 1 98.5 105 ALA A C 1
ATOM 748 O O . ALA A 1 105 ? -5.473 12.664 22.219 1 98.5 105 ALA A O 1
ATOM 749 N N . VAL A 1 106 ? -6.211 13.195 20.188 1 98.56 106 VAL A N 1
ATOM 750 C CA . VAL A 1 106 ? -4.883 13.258 19.594 1 98.56 106 VAL A CA 1
ATOM 751 C C . VAL A 1 106 ? -4.102 14.43 20.188 1 98.56 106 VAL A C 1
ATOM 753 O O . VAL A 1 106 ? -2.928 14.289 20.531 1 98.56 106 VAL A O 1
ATOM 756 N N . LEU A 1 107 ? -4.801 15.547 20.359 1 98.12 107 LEU A N 1
ATOM 757 C CA . LEU A 1 107 ? -4.133 16.734 20.906 1 98.12 107 LEU A CA 1
ATOM 758 C C . LEU A 1 107 ? -3.742 16.516 22.359 1 98.12 107 LEU A C 1
ATOM 760 O O . LEU A 1 107 ? -2.688 16.984 22.797 1 98.12 107 LEU A O 1
ATOM 764 N N . ASP A 1 108 ? -4.555 15.883 23.094 1 98.5 108 ASP A N 1
ATOM 765 C CA . ASP A 1 108 ? -4.227 15.547 24.484 1 98.5 108 ASP A CA 1
ATOM 766 C C . ASP A 1 108 ? -2.98 14.672 24.547 1 98.5 108 ASP A C 1
ATOM 768 O O . ASP A 1 108 ? -2.09 14.906 25.375 1 98.5 108 ASP A O 1
ATOM 772 N N . ALA A 1 109 ? -2.969 13.641 23.719 1 98.5 109 ALA A N 1
ATOM 773 C CA . ALA A 1 109 ? -1.799 12.766 23.656 1 98.5 109 ALA A CA 1
ATOM 774 C C . ALA A 1 109 ? -0.554 13.547 23.25 1 98.5 109 ALA A C 1
ATOM 776 O O . ALA A 1 109 ? 0.532 13.328 23.797 1 98.5 109 ALA A O 1
ATOM 777 N N . LEU A 1 110 ? -0.726 14.406 22.297 1 98.06 110 LEU A N 1
ATOM 778 C CA . LEU A 1 110 ? 0.376 15.234 21.828 1 98.06 110 LEU A CA 1
ATOM 779 C C . LEU A 1 110 ? 0.921 16.109 22.953 1 98.06 110 LEU A C 1
ATOM 781 O O . LEU A 1 110 ? 2.137 16.25 23.094 1 98.06 110 LEU A O 1
ATOM 785 N N . ALA A 1 111 ? 0.066 16.625 23.75 1 97.31 111 ALA A N 1
ATOM 786 C CA . ALA A 1 111 ? 0.454 17.5 24.859 1 97.31 111 ALA A CA 1
ATOM 787 C C . ALA A 1 111 ? 1.192 16.719 25.938 1 97.31 111 ALA A C 1
ATOM 789 O O . ALA A 1 111 ? 2.055 17.266 26.625 1 97.31 111 ALA A O 1
ATOM 790 N N . SER A 1 112 ? 0.927 15.5 26.062 1 97.5 112 SER A N 1
ATOM 791 C CA . SER A 1 112 ? 1.442 14.688 27.156 1 97.5 112 SER A CA 1
ATOM 792 C C . SER A 1 112 ? 2.703 13.938 26.75 1 97.5 112 SER A C 1
ATOM 794 O O . SER A 1 112 ? 3.266 13.18 27.547 1 97.5 112 SER A O 1
ATOM 796 N N . SER A 1 113 ? 3.092 14.047 25.562 1 96.5 113 SER A N 1
ATOM 797 C CA . SER A 1 113 ? 4.25 13.32 25.047 1 96.5 113 SER A CA 1
ATOM 798 C C . SER A 1 113 ? 5.32 14.273 24.531 1 96.5 113 SER A C 1
ATOM 800 O O . SER A 1 113 ? 5.008 15.234 23.828 1 96.5 113 SER A O 1
ATOM 802 N N . PRO A 1 114 ? 6.59 14.039 24.906 1 95.62 114 PRO A N 1
ATOM 803 C CA . PRO A 1 114 ? 7.664 14.891 24.391 1 95.62 114 PRO A CA 1
ATOM 804 C C . PRO A 1 114 ? 8.008 14.578 22.938 1 95.62 114 PRO A C 1
ATOM 806 O O . PRO A 1 114 ? 8.648 15.383 22.266 1 95.62 114 PRO A O 1
ATOM 809 N N . LYS A 1 115 ? 7.621 13.477 22.469 1 97.06 115 LYS A N 1
ATOM 810 C CA . LYS A 1 115 ? 8.062 13.039 21.141 1 97.06 115 LYS A CA 1
ATOM 811 C C . LYS A 1 115 ? 6.984 13.289 20.094 1 97.06 115 LYS A C 1
ATOM 813 O O . LYS A 1 115 ? 7.289 13.578 18.938 1 97.06 115 LYS A O 1
ATOM 818 N N . GLY A 1 116 ? 5.715 13.094 20.406 1 98.25 116 GLY A N 1
ATOM 819 C CA . GLY A 1 116 ? 4.633 13.195 19.438 1 98.25 116 GLY A CA 1
ATOM 820 C C . GLY A 1 116 ? 3.441 12.32 19.781 1 98.25 116 GLY A C 1
ATOM 821 O O . GLY A 1 116 ? 3.299 11.875 20.922 1 98.25 116 GLY A O 1
ATOM 822 N N . ALA A 1 117 ? 2.521 12.164 18.828 1 98.56 117 ALA A N 1
ATOM 823 C CA . ALA A 1 117 ? 1.291 11.414 19.062 1 98.56 117 ALA A CA 1
ATOM 824 C C . ALA A 1 117 ? 0.846 10.68 17.797 1 98.56 117 ALA A C 1
ATOM 826 O O . ALA A 1 117 ? 1.005 11.188 16.688 1 98.56 117 ALA A O 1
ATOM 827 N N . GLU A 1 118 ? 0.29 9.508 18.016 1 98.69 118 GLU A N 1
ATOM 828 C CA . GLU A 1 118 ? -0.269 8.719 16.922 1 98.69 118 GLU A CA 1
ATOM 829 C C . GLU A 1 118 ? -1.611 9.289 16.469 1 98.69 118 GLU A C 1
ATOM 831 O O . GLU A 1 118 ? -2.398 9.766 17.281 1 98.69 118 GLU A O 1
ATOM 836 N N . VAL A 1 119 ? -1.874 9.273 15.211 1 98.88 119 VAL A N 1
ATOM 837 C CA . VAL A 1 119 ? -3.141 9.656 14.594 1 98.88 119 VAL A CA 1
ATOM 838 C C . VAL A 1 119 ? -3.691 8.484 13.781 1 98.88 119 VAL A C 1
ATOM 840 O O . VAL A 1 119 ? -3.344 8.32 12.609 1 98.88 119 VAL A O 1
ATOM 843 N N . PRO A 1 120 ? -4.605 7.703 14.367 1 98.94 120 PRO A N 1
ATOM 844 C CA . PRO A 1 120 ? -5.211 6.602 13.617 1 98.94 120 PRO A CA 1
ATOM 845 C C . PRO A 1 120 ? -6.281 7.074 12.633 1 98.94 120 PRO A C 1
ATOM 847 O O . PRO A 1 120 ? -7.145 7.879 12.992 1 98.94 120 PRO A O 1
ATOM 850 N N . VAL A 1 121 ? -6.223 6.703 11.398 1 98.94 121 VAL A N 1
ATOM 851 C CA . VAL A 1 121 ? -7.188 7.035 10.352 1 98.94 121 VAL A CA 1
ATOM 852 C C . VAL A 1 121 ? -7.742 5.754 9.734 1 98.94 121 VAL A C 1
ATOM 854 O O . VAL A 1 121 ? -6.988 4.82 9.445 1 98.94 121 VAL A O 1
ATOM 857 N N . ARG A 1 122 ? -9.031 5.684 9.555 1 98.94 122 ARG A N 1
ATOM 858 C CA . ARG A 1 122 ? -9.695 4.582 8.867 1 98.94 122 ARG A CA 1
ATOM 859 C C . ARG A 1 122 ? -10.102 4.984 7.457 1 98.94 122 ARG A C 1
ATOM 861 O O . ARG A 1 122 ? -10.57 6.102 7.234 1 98.94 122 ARG A O 1
ATOM 868 N N . VAL A 1 123 ? -9.93 4.109 6.504 1 99 123 VAL A N 1
ATOM 869 C CA . VAL A 1 123 ? -10.289 4.379 5.113 1 99 123 VAL A CA 1
ATOM 870 C C . VAL A 1 123 ? -11.117 3.219 4.559 1 99 123 VAL A C 1
ATOM 872 O O . VAL A 1 123 ? -10.766 2.053 4.75 1 99 123 VAL A O 1
ATOM 875 N N . VAL A 1 124 ? -12.211 3.506 3.971 1 98.94 124 VAL A N 1
ATOM 876 C CA . VAL A 1 124 ? -12.977 2.555 3.172 1 98.94 124 VAL A CA 1
ATOM 877 C C . VAL A 1 124 ? -12.781 2.855 1.687 1 98.94 124 VAL A C 1
ATOM 879 O O . VAL A 1 124 ? -12.922 4.004 1.258 1 98.94 124 VAL A O 1
ATOM 882 N N . ILE A 1 125 ? -12.414 1.862 0.899 1 99 125 ILE A N 1
ATOM 883 C CA . ILE A 1 125 ? -12.273 2.008 -0.545 1 99 125 ILE A CA 1
ATOM 884 C C . ILE A 1 125 ? -13.492 1.422 -1.249 1 99 125 ILE A C 1
ATOM 886 O O . ILE A 1 125 ? -13.844 0.26 -1.031 1 99 125 ILE A O 1
ATOM 890 N N . GLU A 1 126 ? -14.094 2.213 -2.049 1 98.94 126 GLU A N 1
ATOM 891 C CA . GLU A 1 126 ? -15.266 1.818 -2.83 1 98.94 126 GLU A CA 1
ATOM 892 C C . GLU A 1 126 ? -14.922 1.7 -4.312 1 98.94 126 GLU A C 1
ATOM 894 O O . GLU A 1 126 ? -14.117 2.475 -4.832 1 98.94 126 GLU A O 1
ATOM 899 N N . ASP A 1 127 ? -15.602 0.719 -4.984 1 98.69 127 ASP A N 1
ATOM 900 C CA . ASP A 1 127 ? -15.367 0.577 -6.418 1 98.69 127 ASP A CA 1
ATOM 901 C C . ASP A 1 127 ? -16.328 1.463 -7.219 1 98.69 127 ASP A C 1
ATOM 903 O O . ASP A 1 127 ? -16.984 2.342 -6.656 1 98.69 127 ASP A O 1
ATOM 907 N N . GLY A 1 128 ? -16.344 1.297 -8.547 1 98.12 128 GLY A N 1
ATOM 908 C CA . GLY A 1 128 ? -17.109 2.148 -9.445 1 98.12 128 GLY A CA 1
ATOM 909 C C . GLY A 1 128 ? -18.609 2.051 -9.227 1 98.12 128 GLY A C 1
ATOM 910 O O . GLY A 1 128 ? -19.359 2.936 -9.641 1 98.12 128 GLY A O 1
ATOM 911 N N . ALA A 1 129 ? -19.016 1.039 -8.562 1 98.06 129 ALA A N 1
ATOM 912 C CA . ALA A 1 129 ? -20.438 0.838 -8.281 1 98.06 129 ALA A CA 1
ATOM 913 C C . ALA A 1 129 ? -20.781 1.289 -6.863 1 98.06 129 ALA A C 1
ATOM 915 O O . ALA A 1 129 ? -21.906 1.085 -6.398 1 98.06 129 ALA A O 1
ATOM 916 N N . GLY A 1 130 ? -19.828 1.783 -6.109 1 98.19 130 GLY A N 1
ATOM 917 C CA . GLY A 1 130 ? -20.062 2.285 -4.766 1 98.19 130 GLY A CA 1
ATOM 918 C C . GLY A 1 130 ? -20.016 1.201 -3.703 1 98.19 130 GLY A C 1
ATOM 919 O O . GLY A 1 130 ? -20.422 1.421 -2.562 1 98.19 130 GLY A O 1
ATOM 920 N N . ARG A 1 131 ? -19.562 -0.036 -4.148 1 98.56 131 ARG A N 1
ATOM 921 C CA . ARG A 1 131 ? -19.406 -1.134 -3.199 1 98.56 131 ARG A CA 1
ATOM 922 C C . ARG A 1 131 ? -18.094 -1.024 -2.438 1 98.56 131 ARG A C 1
ATOM 924 O O . ARG A 1 131 ? -17.047 -0.784 -3.033 1 98.56 131 ARG A O 1
ATOM 931 N N . ALA A 1 132 ? -18.125 -1.138 -1.044 1 98.88 132 ALA A N 1
ATOM 932 C CA . ALA A 1 132 ? -16.891 -1.239 -0.267 1 98.88 132 ALA A CA 1
ATOM 933 C C . ALA A 1 132 ? -16.094 -2.484 -0.653 1 98.88 132 ALA A C 1
ATOM 935 O O . ALA A 1 132 ? -16.594 -3.607 -0.532 1 98.88 132 ALA A O 1
ATOM 936 N N . VAL A 1 133 ? -14.844 -2.342 -1.115 1 98.88 133 VAL A N 1
ATOM 937 C CA . VAL A 1 133 ? -14.102 -3.479 -1.65 1 98.88 133 VAL A CA 1
ATOM 938 C C . VAL A 1 133 ? -12.82 -3.688 -0.843 1 98.88 133 VAL A C 1
ATOM 940 O O . VAL A 1 133 ? -12.18 -4.734 -0.944 1 98.88 133 VAL A O 1
ATOM 943 N N . ALA A 1 134 ? -12.375 -2.732 -0.069 1 98.94 134 ALA A N 1
ATOM 944 C CA . ALA A 1 134 ? -11.188 -2.809 0.778 1 98.94 134 ALA A CA 1
ATOM 945 C C . ALA A 1 134 ? -11.281 -1.827 1.942 1 98.94 134 ALA A C 1
ATOM 947 O O . ALA A 1 134 ? -12.07 -0.877 1.901 1 98.94 134 ALA A O 1
ATOM 948 N N . GLU A 1 135 ? -10.555 -2.062 2.965 1 98.94 135 GLU A N 1
ATOM 949 C CA . GLU A 1 135 ? -10.445 -1.184 4.125 1 98.94 135 GLU A CA 1
ATOM 950 C C . GLU A 1 135 ? -8.992 -1.048 4.574 1 98.94 135 GLU A C 1
ATOM 952 O O . GLU A 1 135 ? -8.242 -2.023 4.57 1 98.94 135 GLU A O 1
ATOM 957 N N . MET A 1 136 ? -8.656 0.146 4.938 1 98.94 136 MET A N 1
ATOM 958 C CA . MET A 1 136 ? -7.305 0.431 5.422 1 98.94 136 MET A CA 1
ATOM 959 C C . MET A 1 136 ? -7.348 1.067 6.809 1 98.94 136 MET A C 1
ATOM 961 O O . MET A 1 136 ? -8.234 1.869 7.102 1 98.94 136 MET A O 1
ATOM 965 N N . SER A 1 137 ? -6.473 0.668 7.648 1 99 137 SER A N 1
ATOM 966 C CA . SER A 1 137 ? -6.102 1.405 8.852 1 99 137 SER A CA 1
ATOM 967 C C . SER A 1 137 ? -4.723 2.035 8.711 1 99 137 SER A C 1
ATOM 969 O O . SER A 1 137 ? -3.723 1.329 8.562 1 99 137 SER A O 1
ATOM 971 N N . ALA A 1 138 ? -4.676 3.283 8.68 1 98.94 138 ALA A N 1
ATOM 972 C CA . ALA A 1 138 ? -3.422 4.02 8.57 1 98.94 138 ALA A CA 1
ATOM 973 C C . ALA A 1 138 ? -3.012 4.609 9.914 1 98.94 138 ALA A C 1
ATOM 975 O O . ALA A 1 138 ? -3.834 5.211 10.617 1 98.94 138 ALA A O 1
ATOM 976 N N . ARG A 1 139 ? -1.804 4.379 10.266 1 98.94 139 ARG A N 1
ATOM 977 C CA . ARG A 1 139 ? -1.236 4.934 11.492 1 98.94 139 ARG A CA 1
ATOM 978 C C . ARG A 1 139 ? -0.269 6.07 11.18 1 98.94 139 ARG A C 1
ATOM 980 O O . ARG A 1 139 ? 0.889 5.832 10.828 1 98.94 139 ARG A O 1
ATOM 987 N N . TRP A 1 140 ? -0.737 7.258 11.312 1 98.81 140 TRP A N 1
ATOM 988 C CA . TRP A 1 140 ? 0.119 8.438 11.203 1 98.81 140 TRP A CA 1
ATOM 989 C C . TRP A 1 140 ? 0.705 8.812 12.555 1 98.81 140 TRP A C 1
ATOM 991 O O . TRP A 1 140 ? 0.212 8.367 13.594 1 98.81 140 TRP A O 1
ATOM 1001 N N . PHE A 1 141 ? 1.751 9.562 12.508 1 98.62 141 PHE A N 1
ATOM 1002 C CA . PHE A 1 141 ? 2.406 10.078 13.711 1 98.62 141 PHE A CA 1
ATOM 1003 C C . PHE A 1 141 ? 2.736 11.555 13.555 1 98.62 141 PHE A C 1
ATOM 1005 O O . PHE A 1 141 ? 3.326 11.969 12.547 1 98.62 141 PHE A O 1
ATOM 1012 N N . LEU A 1 142 ? 2.223 12.336 14.438 1 98.56 142 LEU A N 1
ATOM 1013 C CA . LEU A 1 142 ? 2.668 13.719 14.523 1 98.56 142 LEU A CA 1
ATOM 1014 C C . LEU A 1 142 ? 3.957 13.82 15.328 1 98.56 142 LEU A C 1
ATOM 1016 O O . LEU A 1 142 ? 3.932 13.766 16.562 1 98.56 142 LEU A O 1
ATOM 1020 N N . ARG A 1 143 ? 5.012 14 14.703 1 98.06 143 ARG A N 1
ATOM 1021 C CA . ARG A 1 143 ? 6.301 14.117 15.383 1 98.06 143 ARG A CA 1
ATOM 1022 C C . ARG A 1 143 ? 6.586 15.57 15.758 1 98.06 143 ARG A C 1
ATOM 1024 O O . ARG A 1 143 ? 6.574 16.453 14.906 1 98.06 143 ARG A O 1
ATOM 1031 N N . LYS A 1 144 ? 6.836 15.867 17 1 97.62 144 LYS A N 1
ATOM 1032 C CA . LYS A 1 144 ? 7.195 17.219 17.391 1 97.62 144 LYS A CA 1
ATOM 1033 C C . LYS A 1 144 ? 8.531 17.641 16.781 1 97.62 144 LYS A C 1
ATOM 1035 O O . LYS A 1 144 ? 9.469 16.844 16.719 1 97.62 144 LYS A O 1
ATOM 1040 N N . ASN A 1 145 ? 8.445 18.906 16.359 1 92.12 145 ASN A N 1
ATOM 1041 C CA . ASN A 1 145 ? 9.672 19.469 15.805 1 92.12 145 ASN A CA 1
ATOM 1042 C C . ASN A 1 145 ? 10.727 19.703 16.891 1 92.12 145 ASN A C 1
ATOM 1044 O O . ASN A 1 145 ? 10.398 20.141 17.984 1 92.12 145 ASN A O 1
ATOM 1048 N N . GLY A 1 146 ? 11.852 18.906 17.047 1 74.75 146 GLY A N 1
ATOM 1049 C CA . GLY A 1 146 ? 12.906 19.172 18.016 1 74.75 146 GLY A CA 1
ATOM 1050 C C . GLY A 1 146 ? 13.562 20.531 17.812 1 74.75 146 GLY A C 1
ATOM 1051 O O . GLY A 1 146 ? 13.43 21.141 16.75 1 74.75 146 GLY A O 1
ATOM 1052 N N . MET B 1 1 ? 12.836 -17.984 -13.656 1 83.25 1 MET B N 1
ATOM 1053 C CA . MET B 1 1 ? 12.898 -16.547 -13.398 1 83.25 1 MET B CA 1
ATOM 1054 C C . MET B 1 1 ? 12.195 -15.758 -14.5 1 83.25 1 MET B C 1
ATOM 1056 O O . MET B 1 1 ? 11.367 -14.891 -14.219 1 83.25 1 MET B O 1
ATOM 1060 N N . GLN B 1 2 ? 12.281 -16.219 -15.703 1 86.69 2 GLN B N 1
ATOM 1061 C CA . GLN B 1 2 ? 11.773 -15.453 -16.828 1 86.69 2 GLN B CA 1
ATOM 1062 C C . GLN B 1 2 ? 10.25 -15.391 -16.812 1 86.69 2 GLN B C 1
ATOM 1064 O O . GLN B 1 2 ? 9.664 -14.328 -17.047 1 86.69 2 GLN B O 1
ATOM 1069 N N . ALA B 1 3 ? 9.672 -16.438 -16.469 1 91.31 3 ALA B N 1
ATOM 1070 C CA . ALA B 1 3 ? 8.211 -16.484 -16.469 1 91.31 3 ALA B CA 1
ATOM 1071 C C . ALA B 1 3 ? 7.637 -15.547 -15.406 1 91.31 3 ALA B C 1
ATOM 1073 O O . ALA B 1 3 ? 6.668 -14.82 -15.656 1 91.31 3 ALA B O 1
ATOM 1074 N N . VAL B 1 4 ? 8.281 -15.555 -14.266 1 94 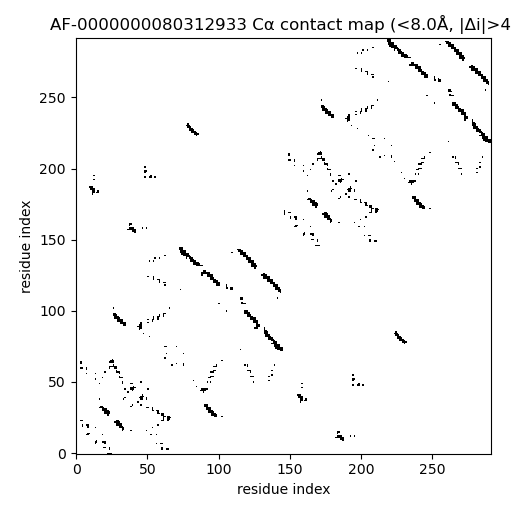4 VAL B N 1
ATOM 1075 C CA . VAL B 1 4 ? 7.816 -14.711 -13.164 1 94 4 VAL B CA 1
ATOM 1076 C C . VAL B 1 4 ? 8.047 -13.242 -13.5 1 94 4 VAL B C 1
ATOM 1078 O O . VAL B 1 4 ? 7.18 -12.398 -13.273 1 94 4 VAL B O 1
ATOM 1081 N N . GLN B 1 5 ? 9.188 -12.898 -14.102 1 95.12 5 GLN B N 1
ATOM 1082 C CA . GLN B 1 5 ? 9.5 -11.539 -14.523 1 95.12 5 GLN B CA 1
ATOM 1083 C C . GLN B 1 5 ? 8.461 -11.016 -15.508 1 95.12 5 GLN B C 1
ATOM 1085 O O . GLN B 1 5 ? 7.961 -9.898 -15.359 1 95.12 5 GLN B O 1
ATOM 1090 N N . GLN B 1 6 ? 8.078 -11.844 -16.422 1 93.88 6 GLN B N 1
ATOM 1091 C CA . GLN B 1 6 ? 7.105 -11.453 -17.438 1 93.88 6 GLN B CA 1
ATOM 1092 C C . GLN B 1 6 ? 5.723 -11.258 -16.828 1 93.88 6 GLN B C 1
ATOM 1094 O O . GLN B 1 6 ? 5.023 -10.297 -17.141 1 93.88 6 GLN B O 1
ATOM 1099 N N . ALA B 1 7 ? 5.41 -12.188 -15.961 1 94.31 7 ALA B N 1
ATOM 1100 C CA . ALA B 1 7 ? 4.09 -12.133 -15.336 1 94.31 7 ALA B CA 1
ATOM 1101 C C . ALA B 1 7 ? 3.943 -10.883 -14.477 1 94.31 7 ALA B C 1
ATOM 1103 O O . ALA B 1 7 ? 2.941 -10.172 -14.57 1 94.31 7 ALA B O 1
ATOM 1104 N N . ILE B 1 8 ? 4.941 -10.57 -13.703 1 97 8 ILE B N 1
ATOM 1105 C CA . ILE B 1 8 ? 4.883 -9.453 -12.773 1 97 8 ILE B CA 1
ATOM 1106 C C . ILE B 1 8 ? 5.008 -8.133 -13.531 1 97 8 ILE B C 1
ATOM 1108 O O . ILE B 1 8 ? 4.223 -7.207 -13.32 1 97 8 ILE B O 1
ATOM 1112 N N . ALA B 1 9 ? 5.953 -8.055 -14.453 1 93.94 9 ALA B N 1
ATOM 1113 C CA . ALA B 1 9 ? 6.184 -6.84 -15.227 1 93.94 9 ALA B CA 1
ATOM 1114 C C . ALA B 1 9 ? 5.027 -6.574 -16.188 1 93.94 9 ALA B C 1
ATOM 1116 O O . ALA B 1 9 ? 4.816 -5.438 -16.625 1 93.94 9 ALA B O 1
ATOM 1117 N N . GLY B 1 10 ? 4.289 -7.629 -16.5 1 95.81 10 GLY B N 1
ATOM 1118 C CA . GLY B 1 10 ? 3.197 -7.52 -17.469 1 95.81 10 GLY B CA 1
ATOM 1119 C C . GLY B 1 10 ? 1.942 -6.91 -16.875 1 95.81 10 GLY B C 1
ATOM 1120 O O . GLY B 1 10 ? 1.049 -6.48 -17.609 1 95.81 10 GLY B O 1
ATOM 1121 N N . VAL B 1 11 ? 1.84 -6.895 -15.602 1 98.12 11 VAL B N 1
ATOM 1122 C CA . VAL B 1 11 ? 0.729 -6.211 -14.945 1 98.12 11 VAL B CA 1
ATOM 1123 C C . VAL B 1 11 ? 0.774 -4.723 -15.281 1 98.12 11 VAL B C 1
ATOM 1125 O O . VAL B 1 11 ? 1.778 -4.055 -15.023 1 98.12 11 VAL B O 1
ATOM 1128 N N . PRO B 1 12 ? -0.283 -4.098 -15.797 1 98.81 12 PRO B N 1
ATOM 1129 C CA . PRO B 1 12 ? -0.243 -2.717 -16.297 1 98.81 12 PRO B CA 1
ATOM 1130 C C . PRO B 1 12 ? 0.298 -1.736 -15.258 1 98.81 12 PRO B C 1
ATOM 1132 O O . PRO B 1 12 ? 1.161 -0.913 -15.57 1 98.81 12 PRO B O 1
ATOM 1135 N N . PHE B 1 13 ? -0.146 -1.793 -14.023 1 98.94 13 PHE B N 1
ATOM 1136 C CA . PHE B 1 13 ? 0.305 -0.847 -13.016 1 98.94 13 PHE B CA 1
ATOM 1137 C C . PHE B 1 13 ? 1.792 -1.021 -12.734 1 98.94 13 PHE B C 1
ATOM 1139 O O . PHE B 1 13 ? 2.512 -0.041 -12.531 1 98.94 13 PHE B O 1
ATOM 1146 N N . ASN B 1 14 ? 2.254 -2.266 -12.648 1 98.88 14 ASN B N 1
ATOM 1147 C CA . ASN B 1 14 ? 3.678 -2.52 -12.453 1 98.88 14 ASN B CA 1
ATOM 1148 C C . ASN B 1 14 ? 4.52 -1.911 -13.57 1 98.88 14 ASN B C 1
ATOM 1150 O O . ASN B 1 14 ? 5.551 -1.292 -13.305 1 98.88 14 ASN B O 1
ATOM 1154 N N . ALA B 1 15 ? 4.043 -2.133 -14.766 1 98.75 15 ALA B N 1
ATOM 1155 C CA . ALA B 1 15 ? 4.727 -1.563 -15.93 1 98.75 15 ALA B CA 1
ATOM 1156 C C . ALA B 1 15 ? 4.723 -0.039 -15.875 1 98.75 15 ALA B C 1
ATOM 1158 O O . ALA B 1 15 ? 5.73 0.601 -16.188 1 98.75 15 ALA B O 1
ATOM 1159 N N . PHE B 1 16 ? 3.631 0.51 -15.484 1 98.88 16 PHE B N 1
ATOM 1160 C CA . PHE B 1 16 ? 3.467 1.954 -15.367 1 98.88 16 PHE B CA 1
ATOM 1161 C C . PHE B 1 16 ? 4.492 2.535 -14.398 1 98.88 16 PHE B C 1
ATOM 1163 O O . PHE B 1 16 ? 5.074 3.588 -14.656 1 98.88 16 PHE B O 1
ATOM 1170 N N . LEU B 1 17 ? 4.758 1.793 -13.305 1 98.88 17 LEU B N 1
ATOM 1171 C CA . LEU B 1 17 ? 5.711 2.252 -12.305 1 98.88 17 LEU B CA 1
ATOM 1172 C C . LEU B 1 17 ? 7.141 1.95 -12.734 1 98.88 17 LEU B C 1
ATOM 1174 O O . LEU B 1 17 ? 8.094 2.479 -12.156 1 98.88 17 LEU B O 1
ATOM 1178 N N . GLY B 1 18 ? 7.312 1.136 -13.695 1 98.75 18 GLY B N 1
ATOM 1179 C CA . GLY B 1 18 ? 8.648 0.735 -14.117 1 98.75 18 GLY B CA 1
ATOM 1180 C C . GLY B 1 18 ? 9.297 -0.251 -13.164 1 98.75 18 GLY B C 1
ATOM 1181 O O . GLY B 1 18 ? 10.523 -0.248 -13 1 98.75 18 GLY B O 1
ATOM 1182 N N . LEU B 1 19 ? 8.531 -1.122 -12.547 1 98.75 19 LEU B N 1
ATOM 1183 C CA . LEU B 1 19 ? 9.086 -2.096 -11.617 1 98.75 19 LEU B CA 1
ATOM 1184 C C . LEU B 1 19 ? 9.898 -3.158 -12.352 1 98.75 19 LEU B C 1
ATOM 1186 O O . LEU B 1 19 ? 9.516 -3.59 -13.445 1 98.75 19 LEU B O 1
ATOM 1190 N N . GLU B 1 20 ? 10.953 -3.543 -11.664 1 98.19 20 GLU B N 1
ATOM 1191 C CA . GLU B 1 20 ? 11.812 -4.578 -12.227 1 98.19 20 GLU B CA 1
ATOM 1192 C C . GLU B 1 20 ? 11.992 -5.738 -11.25 1 98.19 20 GLU B C 1
ATOM 1194 O O . GLU B 1 20 ? 12.492 -5.547 -10.141 1 98.19 20 GLU B O 1
ATOM 1199 N N . VAL B 1 21 ? 11.617 -6.926 -11.695 1 98.38 21 VAL B N 1
ATOM 1200 C CA . VAL B 1 21 ? 11.953 -8.117 -10.914 1 98.38 21 VAL B CA 1
ATOM 1201 C C . VAL B 1 21 ? 13.438 -8.453 -11.094 1 98.38 21 VAL B C 1
ATOM 1203 O O . VAL B 1 21 ? 13.859 -8.836 -12.188 1 98.38 21 VAL B O 1
ATOM 1206 N N . ILE B 1 22 ? 14.18 -8.406 -10.039 1 98.12 22 ILE B N 1
ATOM 1207 C CA . ILE B 1 22 ? 15.625 -8.539 -10.203 1 98.12 22 ILE B CA 1
ATOM 1208 C C . ILE B 1 22 ? 16.078 -9.891 -9.648 1 98.12 22 ILE B C 1
ATOM 1210 O O . ILE B 1 22 ? 17.219 -10.297 -9.875 1 98.12 22 ILE B O 1
ATOM 1214 N N . GLU B 1 23 ? 15.273 -10.516 -8.891 1 97.06 23 GLU B N 1
ATOM 1215 C CA . GLU B 1 23 ? 15.445 -11.867 -8.383 1 97.06 23 GLU B CA 1
ATOM 1216 C C . GLU B 1 23 ? 14.102 -12.586 -8.266 1 97.06 23 GLU B C 1
ATOM 1218 O O . GLU B 1 23 ? 13.102 -11.992 -7.852 1 97.06 23 GLU B O 1
ATOM 1223 N N . ALA B 1 24 ? 14.07 -13.812 -8.703 1 95.94 24 ALA B N 1
ATOM 1224 C CA . ALA B 1 24 ? 12.891 -14.641 -8.469 1 95.94 24 ALA B CA 1
ATOM 1225 C C . ALA B 1 24 ? 13.258 -16.109 -8.375 1 95.94 24 ALA B C 1
ATOM 1227 O O . ALA B 1 24 ? 13.781 -16.688 -9.336 1 95.94 24 ALA B O 1
ATOM 1228 N N . GLU B 1 25 ? 13.172 -16.656 -7.336 1 94.25 25 GLU B N 1
ATOM 1229 C CA . GLU B 1 25 ? 13.312 -18.078 -7.047 1 94.25 25 GLU B CA 1
ATOM 1230 C C . GLU B 1 25 ? 12.164 -18.578 -6.172 1 94.25 25 GLU B C 1
ATOM 1232 O O . GLU B 1 25 ? 11.453 -17.781 -5.551 1 94.25 25 GLU B O 1
ATOM 1237 N N . PRO B 1 26 ? 11.977 -19.891 -6.227 1 91 26 PRO B N 1
ATOM 1238 C CA . PRO B 1 26 ? 10.93 -20.391 -5.328 1 91 26 PRO B CA 1
ATOM 1239 C C . PRO B 1 26 ? 11.148 -19.969 -3.877 1 91 26 PRO B C 1
ATOM 1241 O O . PRO B 1 26 ? 12.18 -20.281 -3.285 1 91 26 PRO B O 1
ATOM 1244 N N . GLY B 1 27 ? 10.273 -19.156 -3.412 1 94 27 GLY B N 1
ATOM 1245 C CA . GLY B 1 27 ? 10.273 -18.75 -2.016 1 94 27 GLY B CA 1
ATOM 1246 C C . GLY B 1 27 ? 10.969 -17.422 -1.781 1 94 27 GLY B C 1
ATOM 1247 O O . GLY B 1 27 ? 11.039 -16.938 -0.648 1 94 27 GLY B O 1
ATOM 1248 N N . ARG B 1 28 ? 11.617 -16.859 -2.775 1 98.12 28 ARG B N 1
ATOM 1249 C CA . ARG B 1 28 ? 12.266 -15.57 -2.625 1 98.12 28 ARG B CA 1
ATOM 1250 C C . ARG B 1 28 ? 12.195 -14.773 -3.924 1 98.12 28 ARG B C 1
ATOM 1252 O O . ARG B 1 28 ? 12.266 -15.344 -5.012 1 98.12 28 ARG B O 1
ATOM 1259 N N . ALA B 1 29 ? 12.102 -13.477 -3.793 1 98.69 29 ALA B N 1
ATOM 1260 C CA . ALA B 1 29 ? 12.102 -12.57 -4.941 1 98.69 29 ALA B CA 1
ATOM 1261 C C . ALA B 1 29 ? 12.492 -11.156 -4.527 1 98.69 29 ALA B C 1
ATOM 1263 O O . ALA B 1 29 ? 12.453 -10.82 -3.344 1 98.69 29 ALA B O 1
ATOM 1264 N N . ALA B 1 30 ? 12.922 -10.367 -5.492 1 98.88 30 ALA B N 1
ATOM 1265 C CA . ALA B 1 30 ? 13.242 -8.961 -5.27 1 98.88 30 ALA B CA 1
ATOM 1266 C C . ALA B 1 30 ? 12.773 -8.102 -6.441 1 98.88 30 ALA B C 1
ATOM 1268 O O . ALA B 1 30 ? 12.906 -8.508 -7.602 1 98.88 30 ALA B O 1
ATOM 1269 N N . VAL B 1 31 ? 12.242 -6.988 -6.121 1 98.88 31 VAL B N 1
ATOM 1270 C CA . VAL B 1 31 ? 11.742 -6.039 -7.113 1 98.88 31 VAL B CA 1
ATOM 1271 C C . VAL B 1 31 ? 12.359 -4.664 -6.867 1 98.88 31 VAL B C 1
ATOM 1273 O O . VAL B 1 31 ? 12.406 -4.191 -5.727 1 98.88 31 VAL B O 1
ATOM 1276 N N . LYS B 1 32 ? 12.812 -4.031 -7.887 1 98.88 32 LYS B N 1
ATOM 1277 C CA . LYS B 1 32 ? 13.398 -2.697 -7.824 1 98.88 32 LYS B CA 1
ATOM 1278 C C . LYS B 1 32 ? 12.375 -1.629 -8.188 1 98.88 32 LYS B C 1
ATOM 1280 O O . LYS B 1 32 ? 11.641 -1.771 -9.172 1 98.88 32 LYS B O 1
ATOM 1285 N N . LEU B 1 33 ? 12.25 -0.66 -7.391 1 98.88 33 LEU B N 1
ATOM 1286 C CA . LEU B 1 33 ? 11.555 0.593 -7.652 1 98.88 33 LEU B CA 1
ATOM 1287 C C . LEU B 1 33 ? 12.523 1.665 -8.141 1 98.88 33 LEU B C 1
ATOM 1289 O O . LEU B 1 33 ? 13.398 2.102 -7.398 1 98.88 33 LEU B O 1
ATOM 1293 N N . PRO B 1 34 ? 12.359 2.1 -9.406 1 98.88 34 PRO B N 1
ATOM 1294 C CA . PRO B 1 34 ? 13.336 3.068 -9.906 1 98.88 34 PRO B CA 1
ATOM 1295 C C . PRO B 1 34 ? 13.234 4.426 -9.219 1 98.88 34 PRO B C 1
ATOM 1297 O O . PRO B 1 34 ? 12.203 4.738 -8.617 1 98.88 34 PRO B O 1
ATOM 1300 N N . ASP B 1 35 ? 14.352 5.125 -9.266 1 98.81 35 ASP B N 1
ATOM 1301 C CA . ASP B 1 35 ? 14.406 6.477 -8.711 1 98.81 35 ASP B CA 1
ATOM 1302 C C . ASP B 1 35 ? 14.125 7.52 -9.797 1 98.81 35 ASP B C 1
ATOM 1304 O O . ASP B 1 35 ? 15.055 8.07 -10.391 1 98.81 35 ASP B O 1
ATOM 1308 N N . VAL B 1 36 ? 12.898 7.82 -10.008 1 98.81 36 VAL B N 1
ATOM 1309 C CA . VAL B 1 36 ? 12.477 8.805 -11.008 1 98.81 36 VAL B CA 1
ATOM 1310 C C . VAL B 1 36 ? 11.539 9.82 -10.367 1 98.81 36 VAL B C 1
ATOM 1312 O O . VAL B 1 36 ? 10.867 9.523 -9.375 1 98.81 36 VAL B O 1
ATOM 1315 N N . PRO B 1 37 ? 11.422 11.039 -10.852 1 98.62 37 PRO B N 1
ATOM 1316 C CA . PRO B 1 37 ? 10.672 12.125 -10.211 1 98.62 37 PRO B CA 1
ATOM 1317 C C . PRO B 1 37 ? 9.211 11.766 -9.953 1 98.62 37 PRO B C 1
ATOM 1319 O O . PRO B 1 37 ? 8.648 12.133 -8.922 1 98.62 37 PRO B O 1
ATOM 1322 N N . SER B 1 38 ? 8.562 11.023 -10.828 1 98.81 38 SER B N 1
ATOM 1323 C CA . SER B 1 38 ? 7.137 10.734 -10.75 1 98.81 38 SER B CA 1
ATOM 1324 C C . SER B 1 38 ? 6.82 9.82 -9.57 1 98.81 38 SER B C 1
ATOM 1326 O O . SER B 1 38 ? 5.668 9.727 -9.141 1 98.81 38 SER B O 1
ATOM 1328 N N . LEU B 1 39 ? 7.844 9.055 -9.055 1 98.88 39 LEU B N 1
ATOM 1329 C CA . LEU B 1 39 ? 7.594 8.07 -8.008 1 98.88 39 LEU B CA 1
ATOM 1330 C C . LEU B 1 39 ? 7.957 8.625 -6.637 1 98.88 39 LEU B C 1
ATOM 1332 O O . LEU B 1 39 ? 7.91 7.91 -5.637 1 98.88 39 LEU B O 1
ATOM 1336 N N . LYS B 1 40 ? 8.25 9.961 -6.559 1 98.81 40 LYS B N 1
ATOM 1337 C CA . LYS B 1 40 ? 8.773 10.57 -5.344 1 98.81 40 LYS B CA 1
ATOM 1338 C C . LYS B 1 40 ? 7.641 11.141 -4.488 1 98.81 40 LYS B C 1
ATOM 1340 O O . LYS B 1 40 ? 6.543 11.391 -4.988 1 98.81 40 LYS B O 1
ATOM 1345 N N . ASN B 1 41 ? 7.941 11.258 -3.197 1 97.81 41 ASN B N 1
ATOM 1346 C CA . ASN B 1 41 ? 7.086 12.016 -2.293 1 97.81 41 ASN B CA 1
ATOM 1347 C C . ASN B 1 41 ? 7.473 13.492 -2.264 1 97.81 41 ASN B C 1
ATOM 1349 O O . ASN B 1 41 ? 8.219 13.961 -3.123 1 97.81 41 ASN B O 1
ATOM 1353 N N . HIS B 1 42 ? 6.934 14.219 -1.381 1 94.94 42 HIS B N 1
ATOM 1354 C CA . HIS B 1 42 ? 7.082 15.664 -1.312 1 94.94 42 HIS B CA 1
ATOM 1355 C C . HIS B 1 42 ? 8.477 16.062 -0.841 1 94.94 42 HIS B C 1
ATOM 1357 O O . HIS B 1 42 ? 8.891 17.203 -1.002 1 94.94 42 HIS B O 1
ATOM 1363 N N . VAL B 1 43 ? 9.25 15.102 -0.324 1 94.5 43 VAL B N 1
ATOM 1364 C CA . VAL B 1 43 ? 10.57 15.484 0.165 1 94.5 43 VAL B CA 1
ATOM 1365 C C . VAL B 1 43 ? 11.648 14.867 -0.724 1 94.5 43 VAL B C 1
ATOM 1367 O O . VAL B 1 43 ? 12.828 14.867 -0.369 1 94.5 43 VAL B O 1
ATOM 1370 N N . GLY B 1 44 ? 11.305 14.18 -1.661 1 97.19 44 GLY B N 1
ATOM 1371 C CA . GLY B 1 44 ? 12.273 13.828 -2.688 1 97.19 44 GLY B CA 1
ATOM 1372 C C . GLY B 1 44 ? 12.672 12.359 -2.654 1 97.19 44 GLY B C 1
ATOM 1373 O O . GLY B 1 44 ? 13.375 11.883 -3.545 1 97.19 44 GLY B O 1
ATOM 1374 N N . GLY B 1 45 ? 12.289 11.625 -1.681 1 98.38 45 GLY B N 1
ATOM 1375 C CA . GLY B 1 45 ? 12.492 10.188 -1.646 1 98.38 45 GLY B CA 1
ATOM 1376 C C . GLY B 1 45 ? 11.344 9.406 -2.27 1 98.38 45 GLY B C 1
ATOM 1377 O O . GLY B 1 45 ? 10.344 9.992 -2.691 1 98.38 45 GLY B O 1
ATOM 1378 N N . PRO B 1 46 ? 11.586 8.062 -2.381 1 98.88 46 PRO B N 1
ATOM 1379 C CA . PRO B 1 46 ? 10.461 7.277 -2.902 1 98.88 46 PRO B CA 1
ATOM 1380 C C . PRO B 1 46 ? 9.195 7.43 -2.064 1 98.88 46 PRO B C 1
ATOM 1382 O O . PRO B 1 46 ? 9.258 7.449 -0.833 1 98.88 46 PRO B O 1
ATOM 1385 N N . HIS B 1 47 ? 8.086 7.613 -2.721 1 98.88 47 HIS B N 1
ATOM 1386 C CA . HIS B 1 47 ? 6.801 7.723 -2.047 1 98.88 47 HIS B CA 1
ATOM 1387 C C . HIS B 1 47 ? 6.457 6.438 -1.296 1 98.88 47 HIS B C 1
ATOM 1389 O O . HIS B 1 47 ? 6.699 5.34 -1.799 1 98.88 47 HIS B O 1
ATOM 1395 N N . ALA B 1 48 ? 5.824 6.543 -0.131 1 98.81 48 ALA B N 1
ATOM 1396 C CA . ALA B 1 48 ? 5.434 5.406 0.698 1 98.81 48 ALA B CA 1
ATOM 1397 C C . ALA B 1 48 ? 4.578 4.422 -0.092 1 98.81 48 ALA B C 1
ATOM 1399 O O . ALA B 1 48 ? 4.781 3.207 -0.007 1 98.81 48 ALA B O 1
ATOM 1400 N N . ALA B 1 49 ? 3.611 4.891 -0.871 1 98.94 49 ALA B N 1
ATOM 1401 C CA . ALA B 1 49 ? 2.725 4.012 -1.632 1 98.94 49 ALA B CA 1
ATOM 1402 C C . ALA B 1 49 ? 3.459 3.375 -2.807 1 98.94 49 ALA B C 1
ATOM 1404 O O . ALA B 1 49 ? 3.129 2.26 -3.221 1 98.94 49 ALA B O 1
ATOM 1405 N N . ALA B 1 50 ? 4.438 4.062 -3.387 1 98.94 50 ALA B N 1
ATOM 1406 C CA . ALA B 1 50 ? 5.273 3.445 -4.414 1 98.94 50 ALA B CA 1
ATOM 1407 C C . ALA B 1 50 ? 6.102 2.301 -3.832 1 98.94 50 ALA B C 1
ATOM 1409 O O . ALA B 1 50 ? 6.234 1.245 -4.453 1 98.94 50 ALA B O 1
ATOM 1410 N N . MET B 1 51 ? 6.629 2.521 -2.654 1 98.94 51 MET B N 1
ATOM 1411 C CA . MET B 1 51 ? 7.355 1.453 -1.974 1 98.94 51 MET B CA 1
ATOM 1412 C C . MET B 1 51 ? 6.438 0.271 -1.683 1 98.94 51 MET B C 1
ATOM 1414 O O . MET B 1 51 ? 6.832 -0.884 -1.85 1 98.94 51 MET B O 1
ATOM 1418 N N . TYR B 1 52 ? 5.219 0.578 -1.237 1 98.94 52 TYR B N 1
ATOM 1419 C CA . TYR B 1 52 ? 4.223 -0.468 -1.042 1 98.94 52 TYR B CA 1
ATOM 1420 C C . TYR B 1 52 ? 4.008 -1.262 -2.324 1 98.94 52 TYR B C 1
ATOM 1422 O O . TYR B 1 52 ? 3.92 -2.492 -2.295 1 98.94 52 TYR B O 1
ATOM 1430 N N . ALA B 1 53 ? 3.904 -0.606 -3.453 1 98.94 53 ALA B N 1
ATOM 1431 C CA . ALA B 1 53 ? 3.666 -1.265 -4.734 1 98.94 53 ALA B CA 1
ATOM 1432 C C . ALA B 1 53 ? 4.801 -2.229 -5.074 1 98.94 53 ALA B C 1
ATOM 1434 O O . ALA B 1 53 ? 4.555 -3.348 -5.527 1 98.94 53 ALA B O 1
ATOM 1435 N N . ALA B 1 54 ? 6.027 -1.782 -4.848 1 98.94 54 ALA B N 1
ATOM 1436 C CA . ALA B 1 54 ? 7.168 -2.662 -5.094 1 98.94 54 ALA B CA 1
ATOM 1437 C C . ALA B 1 54 ? 7.117 -3.891 -4.191 1 98.94 54 ALA B C 1
ATOM 1439 O O . ALA B 1 54 ? 7.387 -5.008 -4.641 1 98.94 54 ALA B O 1
ATOM 1440 N N . ALA B 1 55 ? 6.809 -3.652 -2.926 1 99 55 ALA B N 1
ATOM 1441 C CA . ALA B 1 55 ? 6.719 -4.746 -1.963 1 99 55 ALA B CA 1
ATOM 1442 C C . ALA B 1 55 ? 5.594 -5.711 -2.336 1 99 55 ALA B C 1
ATOM 1444 O O . ALA B 1 55 ? 5.758 -6.93 -2.238 1 99 55 ALA B O 1
ATOM 1445 N N . GLU B 1 56 ? 4.43 -5.145 -2.723 1 98.94 56 GLU B N 1
ATOM 1446 C CA . GLU B 1 56 ? 3.312 -5.957 -3.197 1 98.94 56 GLU B CA 1
ATOM 1447 C C . GLU B 1 56 ? 3.723 -6.82 -4.387 1 98.94 56 GLU B C 1
ATOM 1449 O O . GLU B 1 56 ? 3.445 -8.023 -4.414 1 98.94 56 GLU B O 1
ATOM 1454 N N . ALA B 1 57 ? 4.395 -6.246 -5.34 1 98.88 57 ALA B N 1
ATOM 1455 C CA . ALA B 1 57 ? 4.859 -6.965 -6.523 1 98.88 57 ALA B CA 1
ATOM 1456 C C . ALA B 1 57 ? 5.836 -8.07 -6.148 1 98.88 57 ALA B C 1
ATOM 1458 O O . ALA B 1 57 ? 5.738 -9.195 -6.656 1 98.88 57 ALA B O 1
ATOM 1459 N N . ALA B 1 58 ? 6.785 -7.762 -5.246 1 98.88 58 ALA B N 1
ATOM 1460 C CA . ALA B 1 58 ? 7.758 -8.758 -4.805 1 98.88 58 ALA B CA 1
ATOM 1461 C C . ALA B 1 58 ? 7.07 -9.938 -4.121 1 98.88 58 ALA B C 1
ATOM 1463 O O . ALA B 1 58 ? 7.422 -11.094 -4.355 1 98.88 58 ALA B O 1
ATOM 1464 N N . SER B 1 59 ? 6.113 -9.594 -3.268 1 98.88 59 SER B N 1
ATOM 1465 C CA . SER B 1 59 ? 5.383 -10.656 -2.588 1 98.88 59 SER B CA 1
ATOM 1466 C C . SER B 1 59 ? 4.617 -11.523 -3.582 1 98.88 59 SER B C 1
ATOM 1468 O O . SER B 1 59 ? 4.562 -12.75 -3.432 1 98.88 59 SER B O 1
ATOM 1470 N N . GLY B 1 60 ? 3.992 -10.875 -4.59 1 98.44 60 GLY B N 1
ATOM 1471 C CA . GLY B 1 60 ? 3.355 -11.633 -5.66 1 98.44 60 GLY B CA 1
ATOM 1472 C C . GLY B 1 60 ? 4.316 -12.547 -6.395 1 98.44 60 GLY B C 1
ATOM 1473 O O . GLY B 1 60 ? 3.979 -13.695 -6.695 1 98.44 60 GLY B O 1
ATOM 1474 N N . ALA B 1 61 ? 5.5 -12.07 -6.656 1 98.56 61 ALA B N 1
ATOM 1475 C CA . ALA B 1 61 ? 6.512 -12.867 -7.34 1 98.56 61 ALA B CA 1
ATOM 1476 C C . ALA B 1 61 ? 6.848 -14.125 -6.547 1 98.56 61 ALA B C 1
ATOM 1478 O O . ALA B 1 61 ? 7.02 -15.203 -7.121 1 98.56 61 ALA B O 1
ATOM 1479 N N . VAL B 1 62 ? 6.973 -14.008 -5.227 1 98.5 62 VAL B N 1
ATOM 1480 C CA . VAL B 1 62 ? 7.242 -15.156 -4.363 1 98.5 62 VAL B CA 1
ATOM 1481 C C . VAL B 1 62 ? 6.129 -16.188 -4.516 1 98.5 62 VAL B C 1
ATOM 1483 O O . VAL B 1 62 ? 6.398 -17.375 -4.727 1 98.5 62 VAL B O 1
ATOM 1486 N N . VAL B 1 63 ? 4.867 -15.75 -4.426 1 98.06 63 VAL B N 1
ATOM 1487 C CA . VAL B 1 63 ? 3.723 -16.656 -4.453 1 98.06 63 VAL B CA 1
ATOM 1488 C C . VAL B 1 63 ? 3.646 -17.344 -5.809 1 98.06 63 VAL B C 1
ATOM 1490 O O . VAL B 1 63 ? 3.506 -18.578 -5.879 1 98.06 63 VAL B O 1
ATOM 1493 N N . PHE B 1 64 ? 3.789 -16.547 -6.898 1 95.81 64 PHE B N 1
ATOM 1494 C CA . PHE B 1 64 ? 3.674 -17.094 -8.242 1 95.81 64 PHE B CA 1
ATOM 1495 C C . PHE B 1 64 ? 4.812 -18.078 -8.531 1 95.81 64 PHE B C 1
ATOM 1497 O O . PHE B 1 64 ? 4.613 -19.094 -9.195 1 95.81 64 PHE B O 1
ATOM 1504 N N . SER B 1 65 ? 6.012 -17.781 -8.008 1 96.06 65 SER B N 1
ATOM 1505 C CA . SER B 1 65 ? 7.141 -18.672 -8.234 1 96.06 65 SER B CA 1
ATOM 1506 C C . SER B 1 65 ? 7.027 -19.938 -7.375 1 96.06 65 SER B C 1
ATOM 1508 O O . SER B 1 65 ? 7.27 -21.047 -7.855 1 96.06 65 SER B O 1
ATOM 1510 N N . ALA B 1 66 ? 6.621 -19.797 -6.152 1 97 66 ALA B N 1
ATOM 1511 C CA . ALA B 1 66 ? 6.613 -20.906 -5.195 1 97 66 ALA B CA 1
ATOM 1512 C C . ALA B 1 66 ? 5.516 -21.906 -5.535 1 97 66 ALA B C 1
ATOM 1514 O O . ALA B 1 66 ? 5.648 -23.094 -5.242 1 97 66 ALA B O 1
ATOM 1515 N N . PHE B 1 67 ? 4.5 -21.453 -6.203 1 97.19 67 PHE B N 1
ATOM 1516 C CA . PHE B 1 67 ? 3.35 -22.328 -6.383 1 97.19 67 PHE B CA 1
ATOM 1517 C C . PHE B 1 67 ? 2.963 -22.422 -7.855 1 97.19 67 PHE B C 1
ATOM 1519 O O . PHE B 1 67 ? 1.798 -22.656 -8.18 1 97.19 67 PHE B O 1
ATOM 1526 N N . ALA B 1 68 ? 3.887 -22.156 -8.719 1 95 68 ALA B N 1
ATOM 1527 C CA . ALA B 1 68 ? 3.674 -22.188 -10.164 1 95 68 ALA B CA 1
ATOM 1528 C C . ALA B 1 68 ? 2.996 -23.484 -10.602 1 95 68 ALA B C 1
ATOM 1530 O O . ALA B 1 68 ? 2.111 -23.469 -11.461 1 95 68 ALA B O 1
ATOM 1531 N N . ASP B 1 69 ? 3.309 -24.547 -9.953 1 95.94 69 ASP B N 1
ATOM 1532 C CA . ASP B 1 69 ? 2.824 -25.875 -10.344 1 95.94 69 ASP B CA 1
ATOM 1533 C C . ASP B 1 69 ? 1.39 -26.094 -9.867 1 95.94 69 ASP B C 1
ATOM 1535 O O . ASP B 1 69 ? 0.765 -27.094 -10.211 1 95.94 69 ASP B O 1
ATOM 1539 N N . ARG B 1 70 ? 0.868 -25.188 -9.148 1 96.62 70 ARG B N 1
ATOM 1540 C CA . ARG B 1 70 ? -0.476 -25.344 -8.602 1 96.62 70 ARG B CA 1
ATOM 1541 C C . ARG B 1 70 ? -1.442 -24.344 -9.227 1 96.62 70 ARG B C 1
ATOM 1543 O O . ARG B 1 70 ? -2.645 -24.375 -8.953 1 96.62 70 ARG B O 1
ATOM 1550 N N . LEU B 1 71 ? -0.958 -23.406 -10.078 1 95 71 LEU B N 1
ATOM 1551 C CA . LEU B 1 71 ? -1.729 -22.281 -10.578 1 95 71 LEU B CA 1
ATOM 1552 C C . LEU B 1 71 ? -2.867 -22.75 -11.477 1 95 71 LEU B C 1
ATOM 1554 O O . LEU B 1 71 ? -3.783 -21.984 -11.781 1 95 71 LEU B O 1
ATOM 1558 N N . GLY B 1 72 ? -2.902 -23.953 -11.844 1 95.88 72 GLY B N 1
ATOM 1559 C CA . GLY B 1 72 ? -4.031 -24.516 -12.562 1 95.88 72 GLY B CA 1
ATOM 1560 C C . GLY B 1 72 ? -5.199 -24.859 -11.664 1 95.88 72 GLY B C 1
ATOM 1561 O O . GLY B 1 72 ? -6.328 -25.016 -12.133 1 95.88 72 GLY B O 1
ATOM 1562 N N . GLU B 1 73 ? -4.984 -25.031 -10.414 1 96.38 73 GLU B N 1
ATOM 1563 C CA . GLU B 1 73 ? -5.988 -25.5 -9.469 1 96.38 73 GLU B CA 1
ATOM 1564 C C . GLU B 1 73 ? -6.371 -24.422 -8.469 1 96.38 73 GLU B C 1
ATOM 1566 O O . GLU B 1 73 ? -7.371 -24.531 -7.766 1 96.38 73 GLU B O 1
ATOM 1571 N N . VAL B 1 74 ? -5.496 -23.453 -8.367 1 97.69 74 VAL B N 1
ATOM 1572 C CA . VAL B 1 74 ? -5.727 -22.391 -7.387 1 97.69 74 VAL B CA 1
ATOM 1573 C C . VAL B 1 74 ? -5.539 -21.031 -8.047 1 97.69 74 VAL B C 1
ATOM 1575 O O . VAL B 1 74 ? -4.863 -20.922 -9.07 1 97.69 74 VAL B O 1
ATOM 1578 N N . LEU B 1 75 ? -6.188 -20 -7.465 1 96.31 75 LEU B N 1
ATOM 1579 C CA . LEU B 1 75 ? -6.062 -18.594 -7.824 1 96.31 75 LEU B CA 1
ATOM 1580 C C . LEU B 1 75 ? -5.438 -17.797 -6.688 1 96.31 75 LEU B C 1
ATOM 1582 O O . LEU B 1 75 ? -6.039 -17.656 -5.617 1 96.31 75 LEU B O 1
ATOM 1586 N N . PRO B 1 76 ? -4.215 -17.344 -6.891 1 97.25 76 PRO B N 1
ATOM 1587 C CA . PRO B 1 76 ? -3.641 -16.469 -5.859 1 97.25 76 PRO B CA 1
ATOM 1588 C C . PRO B 1 76 ? -4.309 -15.094 -5.805 1 97.25 76 PRO B C 1
ATOM 1590 O O . PRO B 1 76 ? -4.531 -14.469 -6.844 1 97.25 76 PRO B O 1
ATOM 1593 N N . LEU B 1 77 ? -4.66 -14.688 -4.582 1 97.62 77 LEU B N 1
ATOM 1594 C CA . LEU B 1 77 ? -5.262 -13.391 -4.309 1 97.62 77 LEU B CA 1
ATOM 1595 C C . LEU B 1 77 ? -4.574 -12.711 -3.129 1 97.62 77 LEU B C 1
ATOM 1597 O O . LEU B 1 77 ? -4.297 -13.352 -2.113 1 97.62 77 LEU B O 1
ATOM 1601 N N . LEU B 1 78 ? -4.215 -11.5 -3.34 1 98.62 78 LEU B N 1
ATOM 1602 C CA . LEU B 1 78 ? -3.781 -10.75 -2.166 1 98.62 78 LEU B CA 1
ATOM 1603 C C . LEU B 1 78 ? -4.969 -10.406 -1.272 1 98.62 78 LEU B C 1
ATOM 1605 O O . LEU B 1 78 ? -5.824 -9.609 -1.652 1 98.62 78 LEU B O 1
ATOM 1609 N N . ALA B 1 79 ? -5.043 -10.953 -0.078 1 98.75 79 ALA B N 1
ATOM 1610 C CA . ALA B 1 79 ? -6.148 -10.742 0.851 1 98.75 79 ALA B CA 1
ATOM 1611 C C . ALA B 1 79 ? -5.918 -9.492 1.7 1 98.75 79 ALA B C 1
ATOM 1613 O O . ALA B 1 79 ? -6.871 -8.844 2.129 1 98.75 79 ALA B O 1
ATOM 1614 N N . GLY B 1 80 ? -4.699 -9.188 1.993 1 98.88 80 GLY B N 1
ATOM 1615 C CA . GLY B 1 80 ? -4.344 -8.023 2.781 1 98.88 80 GLY B CA 1
ATOM 1616 C C . GLY B 1 80 ? -2.85 -7.871 2.986 1 98.88 80 GLY B C 1
ATOM 1617 O O . GLY B 1 80 ? -2.076 -8.758 2.613 1 98.88 80 GLY B O 1
ATOM 1618 N N . ALA B 1 81 ? -2.453 -6.793 3.545 1 98.94 81 ALA B N 1
ATOM 1619 C CA . ALA B 1 81 ? -1.052 -6.523 3.857 1 98.94 81 ALA B CA 1
ATOM 1620 C C . ALA B 1 81 ? -0.929 -5.445 4.93 1 98.94 81 ALA B C 1
ATOM 1622 O O . ALA B 1 81 ? -1.853 -4.652 5.133 1 98.94 81 ALA B O 1
ATOM 1623 N N . SER B 1 82 ? 0.128 -5.508 5.645 1 98.94 82 SER B N 1
ATOM 1624 C CA . SER B 1 82 ? 0.539 -4.43 6.543 1 98.94 82 SER B CA 1
ATOM 1625 C C . SER B 1 82 ? 1.97 -3.988 6.254 1 98.94 82 SER B C 1
ATOM 1627 O O . SER B 1 82 ? 2.82 -4.809 5.902 1 98.94 82 SER B O 1
ATOM 1629 N N . VAL B 1 83 ? 2.205 -2.756 6.348 1 98.94 83 VAL B N 1
ATOM 1630 C CA . VAL B 1 83 ? 3.537 -2.199 6.129 1 98.94 83 VAL B CA 1
ATOM 1631 C C . VAL B 1 83 ? 3.893 -1.247 7.27 1 98.94 83 VAL B C 1
ATOM 1633 O O . VAL B 1 83 ? 3.043 -0.485 7.738 1 98.94 83 VAL B O 1
ATOM 1636 N N . ASP B 1 84 ? 5.059 -1.333 7.754 1 98.94 84 ASP B N 1
ATOM 1637 C CA . ASP B 1 84 ? 5.656 -0.403 8.711 1 98.94 84 ASP B CA 1
ATOM 1638 C C . ASP B 1 84 ? 6.793 0.386 8.07 1 98.94 84 ASP B C 1
ATOM 1640 O O . ASP B 1 84 ? 7.762 -0.199 7.574 1 98.94 84 ASP B O 1
ATOM 1644 N N . TYR B 1 85 ? 6.633 1.664 8.016 1 98.88 85 TYR B N 1
ATOM 1645 C CA . TYR B 1 85 ? 7.68 2.555 7.527 1 98.88 85 TYR B CA 1
ATOM 1646 C C . TYR B 1 85 ? 8.57 3.035 8.672 1 98.88 85 TYR B C 1
ATOM 1648 O O . TYR B 1 85 ? 8.102 3.727 9.578 1 98.88 85 TYR B O 1
ATOM 1656 N N . ARG B 1 86 ? 9.859 2.766 8.562 1 97.94 86 ARG B N 1
ATOM 1657 C CA . ARG B 1 86 ? 10.711 2.938 9.734 1 97.94 86 ARG B CA 1
ATOM 1658 C C . ARG B 1 86 ? 11.609 4.164 9.586 1 97.94 86 ARG B C 1
ATOM 1660 O O . ARG B 1 86 ? 12 4.777 10.578 1 97.94 86 ARG B O 1
ATOM 1667 N N . LYS B 1 87 ? 11.977 4.461 8.359 1 96.25 87 LYS B N 1
ATOM 1668 C CA . LYS B 1 87 ? 12.898 5.562 8.094 1 96.25 87 LYS B CA 1
ATOM 1669 C C . LYS B 1 87 ? 12.594 6.227 6.754 1 96.25 87 LYS B C 1
ATOM 1671 O O . LYS B 1 87 ? 12.016 5.602 5.859 1 96.25 87 LYS B O 1
ATOM 1676 N N . LEU B 1 88 ? 13.023 7.508 6.703 1 95.31 88 LEU B N 1
ATOM 1677 C CA . LEU B 1 88 ? 13.016 8.188 5.41 1 95.31 88 LEU B CA 1
ATOM 1678 C C . LEU B 1 88 ? 13.938 7.477 4.418 1 95.31 88 LEU B C 1
ATOM 1680 O O . LEU B 1 88 ? 15.047 7.074 4.773 1 95.31 88 LEU B O 1
ATOM 1684 N N . ALA B 1 89 ? 13.461 7.281 3.246 1 98 89 ALA B N 1
ATOM 1685 C CA . ALA B 1 89 ? 14.219 6.613 2.193 1 98 89 ALA B CA 1
ATOM 1686 C C . ALA B 1 89 ? 14.648 7.602 1.113 1 98 89 ALA B C 1
ATOM 1688 O O . ALA B 1 89 ? 13.938 8.562 0.826 1 98 89 ALA B O 1
ATOM 1689 N N . MET B 1 90 ? 15.797 7.359 0.556 1 98.25 90 MET B N 1
ATOM 1690 C CA . MET B 1 90 ? 16.281 8.109 -0.604 1 98.25 90 MET B CA 1
ATOM 1691 C C . MET B 1 90 ? 16.781 7.168 -1.693 1 98.25 90 MET B C 1
ATOM 1693 O O . MET B 1 90 ? 17.203 6.051 -1.402 1 98.25 90 MET B O 1
ATOM 1697 N N . GLY B 1 91 ? 16.672 7.629 -2.947 1 98.38 91 GLY B N 1
ATOM 1698 C CA . GLY B 1 91 ? 17.188 6.84 -4.059 1 98.38 91 GLY B CA 1
ATOM 1699 C C . GLY B 1 91 ? 16.266 5.688 -4.438 1 98.38 91 GLY B C 1
ATOM 1700 O O . GLY B 1 91 ? 15.125 5.621 -3.984 1 98.38 91 GLY B O 1
ATOM 1701 N N . ALA B 1 92 ? 16.781 4.883 -5.332 1 98.75 92 ALA B N 1
ATOM 1702 C CA . ALA B 1 92 ? 16.062 3.682 -5.738 1 98.75 92 ALA B CA 1
ATOM 1703 C C . ALA B 1 92 ? 15.844 2.742 -4.555 1 98.75 92 ALA B C 1
ATOM 1705 O O . ALA B 1 92 ? 16.672 2.672 -3.65 1 98.75 92 ALA B O 1
ATOM 1706 N N . ALA B 1 93 ? 14.734 2.053 -4.566 1 98.88 93 ALA B N 1
ATOM 1707 C CA . ALA B 1 93 ? 14.453 1.097 -3.5 1 98.88 93 ALA B CA 1
ATOM 1708 C C . ALA B 1 93 ? 14.391 -0.329 -4.039 1 98.88 93 ALA B C 1
ATOM 1710 O O . ALA B 1 93 ? 14.172 -0.538 -5.238 1 98.88 93 ALA B O 1
ATOM 1711 N N . VAL B 1 94 ? 14.664 -1.271 -3.186 1 98.94 94 VAL B N 1
ATOM 1712 C CA . VAL B 1 94 ? 14.516 -2.688 -3.502 1 98.94 94 VAL B CA 1
ATOM 1713 C C . VAL B 1 94 ? 13.656 -3.369 -2.443 1 98.94 94 VAL B C 1
ATOM 1715 O O . VAL B 1 94 ? 13.93 -3.262 -1.245 1 98.94 94 VAL B O 1
ATOM 1718 N N . ALA B 1 95 ? 12.594 -3.963 -2.873 1 98.94 95 ALA B N 1
ATOM 1719 C CA . ALA B 1 95 ? 11.766 -4.809 -2.016 1 98.94 95 ALA B CA 1
ATOM 1720 C C . ALA B 1 95 ? 12.18 -6.27 -2.117 1 98.94 95 ALA B C 1
ATOM 1722 O O . ALA B 1 95 ? 12.141 -6.859 -3.201 1 98.94 95 ALA B O 1
ATOM 1723 N N . ARG B 1 96 ? 12.555 -6.855 -1.006 1 98.94 96 ARG B N 1
ATOM 1724 C CA . ARG B 1 96 ? 12.969 -8.25 -0.955 1 98.94 96 ARG B CA 1
ATOM 1725 C C . ARG B 1 96 ? 11.961 -9.094 -0.168 1 98.94 96 ARG B C 1
ATOM 1727 O O . ARG B 1 96 ? 11.719 -8.828 1.011 1 98.94 96 ARG B O 1
ATOM 1734 N N . ALA B 1 97 ? 11.461 -10.07 -0.841 1 98.94 97 ALA B N 1
ATOM 1735 C CA . ALA B 1 97 ? 10.359 -10.852 -0.282 1 98.94 97 ALA B CA 1
ATOM 1736 C C . ALA B 1 97 ? 10.773 -12.305 -0.061 1 98.94 97 ALA B C 1
ATOM 1738 O O . ALA B 1 97 ? 11.594 -12.844 -0.808 1 98.94 97 ALA B O 1
ATOM 1739 N N . GLU B 1 98 ? 10.18 -12.891 0.952 1 98.88 98 GLU B N 1
ATOM 1740 C CA . GLU B 1 98 ? 10.359 -14.312 1.23 1 98.88 98 GLU B CA 1
ATOM 1741 C C . GLU B 1 98 ? 9.086 -14.922 1.826 1 98.88 98 GLU B C 1
ATOM 1743 O O . GLU B 1 98 ? 8.367 -14.25 2.564 1 98.88 98 GLU B O 1
ATOM 1748 N N . LEU B 1 99 ? 8.906 -16.172 1.444 1 98.81 99 LEU B N 1
ATOM 1749 C CA . LEU B 1 99 ? 7.844 -16.906 2.129 1 98.81 99 LEU B CA 1
ATOM 1750 C C . LEU B 1 99 ? 8.062 -16.891 3.639 1 98.81 99 LEU B C 1
ATOM 1752 O O . LEU B 1 99 ? 9.172 -17.125 4.109 1 98.81 99 LEU B O 1
ATOM 1756 N N . ALA B 1 100 ? 6.996 -16.562 4.422 1 98.75 100 ALA B N 1
ATOM 1757 C CA . ALA B 1 100 ? 7.113 -16.484 5.875 1 98.75 100 ALA B CA 1
ATOM 1758 C C . ALA B 1 100 ? 6.824 -17.844 6.523 1 98.75 100 ALA B C 1
ATOM 1760 O O . ALA B 1 100 ? 6.645 -17.922 7.738 1 98.75 100 ALA B O 1
ATOM 1761 N N . THR B 1 101 ? 6.59 -18.891 5.824 1 98.31 101 THR B N 1
ATOM 1762 C CA . THR B 1 101 ? 6.422 -20.297 6.188 1 98.31 101 THR B CA 1
ATOM 1763 C C . THR B 1 101 ? 7.059 -21.203 5.137 1 98.31 101 THR B C 1
ATOM 1765 O O . THR B 1 101 ? 7.789 -20.734 4.262 1 98.31 101 THR B O 1
ATOM 1768 N N . THR B 1 102 ? 6.855 -22.484 5.246 1 97.94 102 THR B N 1
ATOM 1769 C CA . THR B 1 102 ? 7.391 -23.375 4.223 1 97.94 102 THR B CA 1
ATOM 1770 C C . THR B 1 102 ? 6.34 -23.672 3.156 1 97.94 102 THR B C 1
ATOM 1772 O O . THR B 1 102 ? 5.141 -23.641 3.439 1 97.94 102 THR B O 1
ATOM 1775 N N . ARG B 1 103 ? 6.914 -23.828 1.991 1 98.12 103 ARG B N 1
ATOM 1776 C CA . ARG B 1 103 ? 6.012 -24.266 0.929 1 98.12 103 ARG B CA 1
ATOM 1777 C C . ARG B 1 103 ? 5.207 -25.484 1.356 1 98.12 103 ARG B C 1
ATOM 1779 O O . ARG B 1 103 ? 4 -25.562 1.119 1 98.12 103 ARG B O 1
ATOM 1786 N N . GLU B 1 104 ? 5.809 -26.422 2.027 1 98 104 GLU B N 1
ATOM 1787 C CA . GLU B 1 104 ? 5.168 -27.656 2.473 1 98 104 GLU B CA 1
ATOM 1788 C C . GLU B 1 104 ? 4.004 -27.359 3.418 1 98 104 GLU B C 1
ATOM 1790 O O . GLU B 1 104 ? 2.947 -27.984 3.322 1 98 104 GLU B O 1
ATOM 1795 N N . ALA B 1 105 ? 4.191 -26.469 4.312 1 98.56 105 ALA B N 1
ATOM 1796 C CA . ALA B 1 105 ? 3.141 -26.109 5.258 1 98.56 105 ALA B CA 1
ATOM 1797 C C . ALA B 1 105 ? 1.93 -25.516 4.535 1 98.56 105 ALA B C 1
ATOM 1799 O O . ALA B 1 105 ? 0.786 -25.812 4.895 1 98.56 105 ALA B O 1
ATOM 1800 N N . VAL B 1 106 ? 2.139 -24.703 3.518 1 98.56 106 VAL B N 1
ATOM 1801 C CA . VAL B 1 106 ? 1.056 -24.109 2.74 1 98.56 106 VAL B CA 1
ATOM 1802 C C . VAL B 1 106 ? 0.307 -25.203 1.979 1 98.56 106 VAL B C 1
ATOM 1804 O O . VAL B 1 106 ? -0.926 -25.219 1.948 1 98.56 106 VAL B O 1
ATOM 1807 N N . LEU B 1 107 ? 1.067 -26.156 1.431 1 98.12 107 LEU B N 1
ATOM 1808 C CA . LEU B 1 107 ? 0.442 -27.219 0.659 1 98.12 107 LEU B CA 1
ATOM 1809 C C . LEU B 1 107 ? -0.374 -28.141 1.563 1 98.12 107 LEU B C 1
ATOM 1811 O O . LEU B 1 107 ? -1.437 -28.625 1.167 1 98.12 107 LEU B O 1
ATOM 1815 N N . ASP B 1 108 ? 0.108 -28.406 2.707 1 98.5 108 ASP B N 1
ATOM 1816 C CA . ASP B 1 108 ? -0.644 -29.188 3.678 1 98.5 108 ASP B CA 1
ATOM 1817 C C . ASP B 1 108 ? -1.967 -28.516 4.031 1 98.5 108 ASP B C 1
ATOM 1819 O O . ASP B 1 108 ? -3.012 -29.172 4.074 1 98.5 108 ASP B O 1
ATOM 1823 N N . ALA B 1 109 ? -1.884 -27.234 4.32 1 98.5 109 ALA B N 1
ATOM 1824 C CA . ALA B 1 109 ? -3.094 -26.469 4.613 1 98.5 109 ALA B CA 1
ATOM 1825 C C . ALA B 1 109 ? -4.051 -26.5 3.424 1 98.5 109 ALA B C 1
ATOM 1827 O O . ALA B 1 109 ? -5.266 -26.609 3.598 1 98.5 109 ALA B O 1
ATOM 1828 N N . LEU B 1 110 ? -3.5 -26.328 2.27 1 98 110 LEU B N 1
ATOM 1829 C CA . LEU B 1 110 ? -4.297 -26.359 1.048 1 98 110 LEU B CA 1
ATOM 1830 C C . LEU B 1 110 ? -5.016 -27.688 0.895 1 98 110 LEU B C 1
ATOM 1832 O O . LEU B 1 110 ? -6.191 -27.734 0.525 1 98 110 LEU B O 1
ATOM 1836 N N . ALA B 1 111 ? -4.359 -28.75 1.206 1 97.25 111 ALA B N 1
ATOM 1837 C CA . ALA B 1 111 ? -4.922 -30.094 1.082 1 97.25 111 ALA B CA 1
ATOM 1838 C C . ALA B 1 111 ? -6.035 -30.312 2.102 1 97.25 111 ALA B C 1
ATOM 1840 O O . ALA B 1 111 ? -6.977 -31.078 1.845 1 97.25 111 ALA B O 1
ATOM 1841 N N . SER B 1 112 ? -5.98 -29.656 3.174 1 97.5 112 SER B N 1
ATOM 1842 C CA . SER B 1 112 ? -6.891 -29.922 4.285 1 97.5 112 SER B CA 1
ATOM 1843 C C . SER B 1 112 ? -8.078 -28.953 4.258 1 97.5 112 SER B C 1
ATOM 1845 O O . SER B 1 112 ? -8.945 -29.016 5.125 1 97.5 112 SER B O 1
ATOM 1847 N N . SER B 1 113 ? -8.086 -28.062 3.371 1 96.38 113 SER B N 1
ATOM 1848 C CA . SER B 1 113 ? -9.141 -27.062 3.297 1 96.38 113 SER B CA 1
ATOM 1849 C C . SER B 1 113 ? -9.867 -27.125 1.957 1 96.38 113 SER B C 1
ATOM 1851 O O . SER B 1 113 ? -9.234 -27.234 0.906 1 96.38 113 SER B O 1
ATOM 1853 N N . PRO B 1 114 ? -11.203 -27.109 1.967 1 95.44 114 PRO B N 1
ATOM 1854 C CA . PRO B 1 114 ? -11.953 -27.109 0.706 1 95.44 114 PRO B CA 1
ATOM 1855 C C . PRO B 1 114 ? -11.914 -25.75 0.002 1 95.44 114 PRO B C 1
ATOM 1857 O O . PRO B 1 114 ? -12.211 -25.656 -1.192 1 95.44 114 PRO B O 1
ATOM 1860 N N . LYS B 1 115 ? -11.586 -24.75 0.684 1 97 115 LYS B N 1
ATOM 1861 C CA . LYS B 1 115 ? -11.695 -23.422 0.119 1 97 115 LYS B CA 1
ATOM 1862 C C . LYS B 1 115 ? -10.336 -22.922 -0.377 1 97 115 LYS B C 1
ATOM 1864 O O . LYS B 1 115 ? -10.266 -22.172 -1.356 1 97 115 LYS B O 1
ATOM 1869 N N . GLY B 1 116 ? -9.242 -23.203 0.314 1 98.19 116 GLY B N 1
ATOM 1870 C CA . GLY B 1 116 ? -7.926 -22.688 -0.019 1 98.19 116 GLY B CA 1
ATOM 1871 C C . GLY B 1 116 ? -7.016 -22.547 1.187 1 98.19 116 GLY B C 1
ATOM 1872 O O . GLY B 1 116 ? -7.258 -23.172 2.225 1 98.19 116 GLY B O 1
ATOM 1873 N N . ALA B 1 117 ? -5.902 -21.844 1.012 1 98.56 117 ALA B N 1
ATOM 1874 C CA . ALA B 1 117 ? -4.906 -21.703 2.07 1 98.56 117 ALA B CA 1
ATOM 1875 C C . ALA B 1 117 ? -4.227 -20.344 2.023 1 98.56 117 ALA B C 1
ATOM 1877 O O . ALA B 1 117 ? -3.992 -19.797 0.943 1 98.56 117 ALA B O 1
ATOM 1878 N N . GLU B 1 118 ? -3.92 -19.844 3.199 1 98.69 118 GLU B N 1
ATOM 1879 C CA . GLU B 1 118 ? -3.186 -18.578 3.314 1 98.69 118 GLU B CA 1
ATOM 1880 C C . GLU B 1 118 ? -1.705 -18.781 3 1 98.69 118 GLU B C 1
ATOM 1882 O O . GLU B 1 118 ? -1.126 -19.812 3.336 1 98.69 118 GLU B O 1
ATOM 1887 N N . VAL B 1 119 ? -1.094 -17.844 2.354 1 98.88 119 VAL B N 1
ATOM 1888 C CA . VAL B 1 119 ? 0.335 -17.797 2.062 1 98.88 119 VAL B CA 1
ATOM 1889 C C . VAL B 1 119 ? 0.93 -16.5 2.629 1 98.88 119 VAL B C 1
ATOM 1891 O O . VAL B 1 119 ? 0.907 -15.461 1.971 1 98.88 119 VAL B O 1
ATOM 1894 N N . PRO B 1 120 ? 1.53 -16.578 3.824 1 98.94 120 PRO B N 1
ATOM 1895 C CA . PRO B 1 120 ? 2.168 -15.391 4.395 1 98.94 120 PRO B CA 1
ATOM 1896 C C . PRO B 1 120 ? 3.525 -15.094 3.762 1 98.94 120 PRO B C 1
ATOM 1898 O O . PRO B 1 120 ? 4.352 -15.992 3.602 1 98.94 120 PRO B O 1
ATOM 1901 N N . VAL B 1 121 ? 3.764 -13.906 3.301 1 98.94 121 VAL B N 1
ATOM 1902 C CA . VAL B 1 121 ? 5.02 -13.453 2.707 1 98.94 121 VAL B CA 1
ATOM 1903 C C . VAL B 1 121 ? 5.547 -12.242 3.475 1 98.94 121 VAL B C 1
ATOM 1905 O O . VAL B 1 121 ? 4.789 -11.328 3.801 1 98.94 121 VAL B O 1
ATOM 1908 N N . ARG B 1 122 ? 6.812 -12.234 3.795 1 98.94 122 ARG B N 1
ATOM 1909 C CA . ARG B 1 122 ? 7.492 -11.102 4.418 1 98.94 122 ARG B CA 1
ATOM 1910 C C . ARG B 1 122 ? 8.328 -10.336 3.396 1 98.94 122 ARG B C 1
ATOM 1912 O O . ARG B 1 122 ? 8.984 -10.945 2.549 1 98.94 122 ARG B O 1
ATOM 1919 N N . VAL B 1 123 ? 8.32 -9.039 3.457 1 99 123 VAL B N 1
ATOM 1920 C CA . VAL B 1 123 ? 9.086 -8.203 2.543 1 99 123 VAL B CA 1
ATOM 1921 C C . VAL B 1 123 ? 9.875 -7.16 3.334 1 99 123 VAL B C 1
ATOM 1923 O O . VAL B 1 123 ? 9.328 -6.516 4.238 1 99 123 VAL B O 1
ATOM 1926 N N . VAL B 1 124 ? 11.117 -7.035 3.086 1 98.94 124 VAL B N 1
ATOM 1927 C CA . VAL B 1 124 ? 11.938 -5.926 3.557 1 98.94 124 VAL B CA 1
ATOM 1928 C C . VAL B 1 124 ? 12.219 -4.965 2.406 1 98.94 124 VAL B C 1
ATOM 1930 O O . VAL B 1 124 ? 12.625 -5.387 1.321 1 98.94 124 VAL B O 1
ATOM 1933 N N . ILE B 1 125 ? 11.953 -3.686 2.592 1 99 125 ILE B N 1
ATOM 1934 C CA . ILE B 1 125 ? 12.242 -2.66 1.595 1 99 125 ILE B CA 1
ATOM 1935 C C . ILE B 1 125 ? 13.523 -1.917 1.975 1 99 125 ILE B C 1
ATOM 1937 O O . ILE B 1 125 ? 13.633 -1.39 3.084 1 99 125 ILE B O 1
ATOM 1941 N N . GLU B 1 126 ? 14.43 -1.886 1.075 1 98.94 126 GLU B N 1
ATOM 1942 C CA . GLU B 1 126 ? 15.703 -1.2 1.249 1 98.94 126 GLU B CA 1
ATOM 1943 C C . GLU B 1 126 ? 15.781 0.047 0.373 1 98.94 126 GLU B C 1
ATOM 1945 O O . GLU B 1 126 ? 15.273 0.059 -0.748 1 98.94 126 GLU B O 1
ATOM 1950 N N . ASP B 1 127 ? 16.484 1.076 0.913 1 98.69 127 ASP B N 1
ATOM 1951 C CA . ASP B 1 127 ? 16.641 2.287 0.114 1 98.69 127 ASP B CA 1
ATOM 1952 C C . ASP B 1 127 ? 17.891 2.205 -0.755 1 98.69 127 ASP B C 1
ATOM 1954 O O . ASP B 1 127 ? 18.484 1.133 -0.911 1 98.69 127 ASP B O 1
ATOM 1958 N N . GLY B 1 128 ? 18.281 3.322 -1.407 1 98.19 128 GLY B N 1
ATOM 1959 C CA . GLY B 1 128 ? 19.375 3.359 -2.361 1 98.19 128 GLY B CA 1
ATOM 1960 C C . GLY B 1 128 ? 20.719 3.051 -1.736 1 98.19 128 GLY B C 1
ATOM 1961 O O . GLY B 1 128 ? 21.672 2.695 -2.438 1 98.19 128 GLY B O 1
ATOM 1962 N N . ALA B 1 129 ? 20.781 3.146 -0.454 1 98.12 129 ALA B N 1
ATOM 1963 C CA . ALA B 1 129 ? 22.016 2.869 0.266 1 98.12 129 ALA B CA 1
ATOM 1964 C C . ALA B 1 129 ? 22.016 1.46 0.849 1 98.12 129 ALA B C 1
ATOM 1966 O O . ALA B 1 129 ? 22.922 1.084 1.591 1 98.12 129 ALA B O 1
ATOM 1967 N N . GLY B 1 130 ? 20.953 0.699 0.642 1 98.25 130 GLY B N 1
ATOM 1968 C CA . GLY B 1 130 ? 20.875 -0.674 1.112 1 98.25 130 GLY B CA 1
ATOM 1969 C C . GLY B 1 130 ? 20.375 -0.786 2.541 1 98.25 130 GLY B C 1
ATOM 1970 O O . GLY B 1 130 ? 20.469 -1.85 3.156 1 98.25 130 GLY B O 1
ATOM 1971 N N . ARG B 1 131 ? 19.906 0.396 3.088 1 98.56 131 ARG B N 1
ATOM 1972 C CA . ARG B 1 131 ? 19.359 0.391 4.438 1 98.56 131 ARG B CA 1
ATOM 1973 C C . ARG B 1 131 ? 17.906 -0.083 4.43 1 98.56 131 ARG B C 1
ATOM 1975 O O . ARG B 1 131 ? 17.109 0.355 3.6 1 98.56 131 ARG B O 1
ATOM 1982 N N . ALA B 1 132 ? 17.516 -1.068 5.348 1 98.88 132 ALA B N 1
ATOM 1983 C CA . ALA B 1 132 ? 16.109 -1.431 5.531 1 98.88 132 ALA B CA 1
ATOM 1984 C C . ALA B 1 132 ? 15.297 -0.239 6.027 1 98.88 132 ALA B C 1
ATOM 1986 O O . ALA B 1 132 ? 15.578 0.315 7.094 1 98.88 132 ALA B O 1
ATOM 1987 N N . VAL B 1 133 ? 14.25 0.195 5.285 1 98.88 133 VAL B N 1
ATOM 1988 C CA . VAL B 1 133 ? 13.547 1.424 5.625 1 98.88 133 VAL B CA 1
ATOM 1989 C C . VAL B 1 133 ? 12.07 1.114 5.895 1 98.88 133 VAL B C 1
ATOM 1991 O O . VAL B 1 133 ? 11.352 1.944 6.449 1 98.88 133 VAL B O 1
ATOM 1994 N N . ALA B 1 134 ? 11.57 -0.019 5.492 1 98.94 134 ALA B N 1
ATOM 1995 C CA . ALA B 1 134 ? 10.188 -0.454 5.711 1 98.94 134 ALA B CA 1
ATOM 1996 C C . ALA B 1 134 ? 10.086 -1.976 5.672 1 98.94 134 ALA B C 1
ATOM 1998 O O . ALA B 1 134 ? 10.969 -2.654 5.148 1 98.94 134 ALA B O 1
ATOM 1999 N N . GLU B 1 135 ? 9.078 -2.506 6.254 1 98.94 135 GLU B N 1
ATOM 2000 C CA . GLU B 1 135 ? 8.758 -3.932 6.234 1 98.94 135 GLU B CA 1
ATOM 2001 C C . GLU B 1 135 ? 7.273 -4.164 5.984 1 98.94 135 GLU B C 1
ATOM 2003 O O . GLU B 1 135 ? 6.43 -3.436 6.512 1 98.94 135 GLU B O 1
ATOM 2008 N N . MET B 1 136 ? 7.008 -5.156 5.191 1 98.94 136 MET B N 1
ATOM 2009 C CA . MET B 1 136 ? 5.629 -5.516 4.875 1 98.94 136 MET B CA 1
ATOM 2010 C C . MET B 1 136 ? 5.363 -6.98 5.215 1 98.94 136 MET B C 1
ATOM 2012 O O . MET B 1 136 ? 6.227 -7.836 5.02 1 98.94 136 MET B O 1
ATOM 2016 N N . SER B 1 137 ? 4.238 -7.238 5.77 1 99 137 SER B N 1
ATOM 2017 C CA . SER B 1 137 ? 3.646 -8.57 5.809 1 99 137 SER B CA 1
ATOM 2018 C C . SER B 1 137 ? 2.459 -8.68 4.855 1 99 137 SER B C 1
ATOM 2020 O O . SER B 1 137 ? 1.46 -7.977 5.023 1 99 137 SER B O 1
ATOM 2022 N N . ALA B 1 138 ? 2.602 -9.445 3.869 1 98.94 138 ALA B N 1
ATOM 2023 C CA . ALA B 1 138 ? 1.538 -9.664 2.891 1 98.94 138 ALA B CA 1
ATOM 2024 C C . ALA B 1 138 ? 0.847 -11 3.117 1 98.94 138 ALA B C 1
ATOM 2026 O O . ALA B 1 138 ? 1.511 -12.023 3.305 1 98.94 138 ALA B O 1
ATOM 2027 N N . ARG B 1 139 ? -0.431 -10.945 3.154 1 98.94 139 ARG B N 1
ATOM 2028 C CA . ARG B 1 139 ? -1.241 -12.156 3.283 1 98.94 139 ARG B CA 1
ATOM 2029 C C . ARG B 1 139 ? -1.911 -12.508 1.96 1 98.94 139 ARG B C 1
ATOM 2031 O O . ARG B 1 139 ? -2.938 -11.93 1.603 1 98.94 139 ARG B O 1
ATOM 2038 N N . TRP B 1 140 ? -1.349 -13.445 1.275 1 98.81 140 TRP B N 1
ATOM 2039 C CA . TRP B 1 140 ? -1.967 -13.992 0.072 1 98.81 140 TRP B CA 1
ATOM 2040 C C . TRP B 1 140 ? -2.855 -15.188 0.41 1 98.81 140 TRP B C 1
ATOM 2042 O O . TRP B 1 140 ? -2.746 -15.758 1.496 1 98.81 140 TRP B O 1
ATOM 2052 N N . PHE B 1 141 ? -3.727 -15.484 -0.489 1 98.62 141 PHE B N 1
ATOM 2053 C CA . PHE B 1 141 ? -4.613 -16.641 -0.365 1 98.62 141 PHE B CA 1
ATOM 2054 C C . PHE B 1 141 ? -4.68 -17.406 -1.673 1 98.62 141 PHE B C 1
ATOM 2056 O O . PHE B 1 141 ? -4.887 -16.828 -2.74 1 98.62 141 PHE B O 1
ATOM 2063 N N . LEU B 1 142 ? -4.336 -18.656 -1.594 1 98.56 142 LEU B N 1
ATOM 2064 C CA . LEU B 1 142 ? -4.594 -19.547 -2.721 1 98.56 142 LEU B CA 1
ATOM 2065 C C . LEU B 1 142 ? -6.035 -20.047 -2.697 1 98.56 142 LEU B C 1
ATOM 2067 O O . LEU B 1 142 ? -6.367 -20.953 -1.925 1 98.56 142 LEU B O 1
ATOM 2071 N N . ARG B 1 143 ? -6.832 -19.531 -3.496 1 98.06 143 ARG B N 1
ATOM 2072 C CA . ARG B 1 143 ? -8.234 -19.953 -3.561 1 98.06 143 ARG B CA 1
ATOM 2073 C C . ARG B 1 143 ? -8.414 -21.125 -4.516 1 98.06 143 ARG B C 1
ATOM 2075 O O . ARG B 1 143 ? -8.031 -21.047 -5.688 1 98.06 143 ARG B O 1
ATOM 2082 N N . LYS B 1 144 ? -8.961 -22.219 -4.094 1 97.62 144 LYS B N 1
ATOM 2083 C CA . LYS B 1 144 ? -9.227 -23.344 -4.988 1 97.62 144 LYS B CA 1
ATOM 2084 C C . LYS B 1 144 ? -10.273 -22.969 -6.043 1 97.62 144 LYS B C 1
ATOM 2086 O O . LYS B 1 144 ? -11.25 -22.297 -5.738 1 97.62 144 LYS B O 1
ATOM 2091 N N . ASN B 1 145 ? -9.898 -23.438 -7.227 1 92.31 145 ASN B N 1
ATOM 2092 C CA . ASN B 1 145 ? -10.828 -23.219 -8.328 1 92.31 145 ASN B CA 1
ATOM 2093 C C . ASN B 1 145 ? -12.102 -24.031 -8.164 1 92.31 145 ASN B C 1
ATOM 2095 O O . ASN B 1 145 ? -12.055 -25.188 -7.727 1 92.31 145 ASN B O 1
ATOM 2099 N N . GLY B 1 146 ? -13.336 -23.5 -7.84 1 74.38 146 GLY B N 1
ATOM 2100 C CA . GLY B 1 146 ? -14.57 -24.266 -7.777 1 74.38 146 GLY B CA 1
ATOM 2101 C C . GLY B 1 146 ? -14.867 -25.031 -9.055 1 74.38 146 GLY B C 1
ATOM 2102 O O . GLY B 1 146 ? -14.273 -24.766 -10.094 1 74.38 146 GLY B O 1
#

Organism: NCBI:txid927083